Protein AF-A0A9P8JPB5-F1 (afdb_monomer)

Radius of gyration: 45.55 Å; Cα contacts (8 Å, |Δi|>4): 62; chains: 1; bounding box: 94×83×120 Å

Sequence (325 aa):
MPPSQLKRLKASLREQGVTGPQKSKKQKQQDRKGNNDSRVQRNAALQQIRDSFNPFEIKANNRPAKFQSFTAHPKKDAVLRPGVTKSMGEEARRATLLPEIQRRNKTGGIIDRRIGENDPTMTPEERALQRFAQEKMRKKGGASLFDLEADDDLEETALTHGGKALDLDRDDFDMEGLEGSDDESDRGVKRRRSSAGSEEDDEDQAMSDTEEQDPDKPARKKSKAEVMKEVIAKSKMHKYERQKVKEDDDDLREELDQGLQEMLSLLRGVKPPPKAEKPSMEAGMNPERLAMLQGKSREEAEREYDVRLRQMAMDKRAAPTTRTK

Mean predicted aligned error: 22.08 Å

Foldseek 3Di:
DDDDLVVVLVVLCVVLVNDDPDDDPVVVVVVVVDDPVNVVSSVVSVVVSVVVSCCVQWDDDPDPDPDDDPDPDDDDPPGDGPVVVVVVVVVVCCVPVVVCVVCVVPDDDDDPPPQPPDDPVADPVNSVVVVVVVVVCVVVPPDPPPDPPPPVVVPPPFDDDPRDGDDPPPCPPPPDDPDDDDDDDDDDDDDDDDDDDDDDDDPPDDPPPPVPPPVPDDDDDDDPVRVVVVVVVVVVVVVVVVVVVVVVVVVVVVVVVVVVVVVVVVVVPDDPPDDDDDDDDDDDDDQLNVCVVVVDDSVVSVVVVVVVVVVVVVDDDDDDDPDDD

Solvent-accessible surface area (backbone atoms only — not comparable to full-atom values): 21543 Å² total; per-residue (Å²): 131,85,78,53,70,68,58,49,49,57,45,51,36,38,74,67,65,75,44,77,80,88,74,51,75,68,56,50,55,57,55,65,69,51,56,76,62,58,57,54,52,45,51,53,52,50,50,52,48,51,60,68,73,41,61,84,51,44,64,72,74,97,61,76,72,95,67,90,73,91,54,99,73,64,80,73,75,80,80,38,39,60,60,61,57,50,50,53,50,51,49,48,41,57,69,50,52,44,56,47,61,77,41,67,88,59,81,84,76,89,78,83,83,59,85,62,77,82,50,88,85,58,50,76,63,57,37,49,50,53,49,51,50,52,51,50,48,56,70,66,56,72,62,57,102,79,63,84,73,70,72,80,71,70,80,73,75,69,55,57,68,95,84,42,74,57,71,80,86,65,77,85,71,79,86,77,78,96,70,91,76,87,86,88,78,95,78,88,82,81,85,86,88,86,83,89,82,90,83,84,89,84,93,84,81,81,95,75,78,78,72,73,74,60,89,88,58,82,82,73,80,78,51,73,66,57,53,50,51,53,51,52,51,52,51,50,50,57,50,49,53,55,48,50,55,49,49,57,51,50,53,52,47,52,56,50,58,61,48,44,59,56,51,52,55,57,52,73,70,52,76,80,74,77,88,70,78,82,77,85,80,89,78,77,86,51,69,66,59,56,36,45,75,72,72,43,55,67,67,58,49,53,53,54,48,54,52,50,54,53,47,59,71,70,51,82,75,84,77,84,72,98,71,83,132

InterPro domains:
  IPR007276 Nucleolar protein 14 [PF04147] (46-325)
  IPR007276 Nucleolar protein 14 [PTHR23183] (5-325)

Secondary structure (DSSP, 8-state):
-PPPHHHHHHHHHHHTTSS-SPPPHHHHHHHHTS-THHHHHHHHHHHHHHHHH-GGGSB--SS--SS----SS------B-HHHHHHHHHHHHHHTHHHHHHTTT--------STTSS-TTS-HHHHHHHHHHHHHHHHHTTS-TT-SSTTTTTT----EETTEE--TT---------------------------------SS----------TTS--PPPPHHHHHHHHHHHHHHHHHHHHHHHHHHHHHHHHHHHHHHHHHHHHHTSPPPP-PPPP---SS--HHHHHHHTT--HHHHHHHHHHHHHHHHHS-PPPPPS---

pLDDT: mean 75.78, std 19.05, range [32.38, 97.94]

Structure (mmCIF, N/CA/C/O backbone):
data_AF-A0A9P8JPB5-F1
#
_entry.id   AF-A0A9P8JPB5-F1
#
loop_
_atom_site.group_PDB
_atom_site.id
_atom_site.type_symbol
_atom_site.label_atom_id
_atom_site.label_alt_id
_atom_site.label_comp_id
_atom_site.label_asym_id
_atom_site.label_entity_id
_atom_site.label_seq_id
_atom_site.pdbx_PDB_ins_code
_atom_site.Cartn_x
_atom_site.Cartn_y
_atom_site.Cartn_z
_atom_site.occupancy
_atom_site.B_iso_or_equiv
_atom_site.auth_seq_id
_atom_site.auth_comp_id
_atom_site.auth_asym_id
_atom_site.auth_atom_id
_atom_site.pdbx_PDB_model_num
ATOM 1 N N . MET A 1 1 ? -35.323 4.820 21.261 1.00 77.00 1 MET A N 1
ATOM 2 C CA . MET A 1 1 ? -33.884 5.065 21.516 1.00 77.00 1 MET A CA 1
ATOM 3 C C . MET A 1 1 ? -33.046 3.992 20.838 1.00 77.00 1 MET A C 1
ATOM 5 O O . MET A 1 1 ? -33.455 2.833 20.878 1.00 77.00 1 MET A O 1
ATOM 9 N N . PRO A 1 2 ? -31.900 4.341 20.232 1.00 86.75 2 PRO A N 1
ATOM 10 C CA . PRO A 1 2 ? -30.965 3.343 19.726 1.00 86.75 2 PRO A CA 1
ATOM 11 C C . PRO A 1 2 ? -30.463 2.444 20.876 1.00 86.75 2 PRO A C 1
ATOM 13 O O . PRO A 1 2 ? -30.300 2.917 22.003 1.00 86.75 2 PRO A O 1
ATOM 16 N N . PRO A 1 3 ? -30.243 1.139 20.638 1.00 92.75 3 PRO A N 1
ATOM 17 C CA . PRO A 1 3 ? -29.815 0.213 21.682 1.00 92.75 3 PRO A CA 1
ATOM 18 C C . PRO A 1 3 ? -28.391 0.513 22.179 1.00 92.75 3 PRO A C 1
ATOM 20 O O . PRO A 1 3 ? -27.494 0.845 21.400 1.00 92.75 3 PRO A O 1
ATOM 23 N N . SER A 1 4 ? -28.160 0.305 23.482 1.00 95.56 4 SER A N 1
ATOM 24 C CA . SER A 1 4 ? -26.827 0.383 24.104 1.00 95.56 4 SER A CA 1
ATOM 25 C C . SER A 1 4 ? -25.791 -0.476 23.362 1.00 95.56 4 SER A C 1
ATOM 27 O O . SER A 1 4 ? -26.124 -1.525 22.800 1.00 95.56 4 SER A O 1
ATOM 29 N N . GLN A 1 5 ? -24.522 -0.053 23.378 1.00 93.88 5 GLN A N 1
ATOM 30 C CA . GLN A 1 5 ? -23.405 -0.792 22.778 1.00 93.88 5 GLN A CA 1
ATOM 31 C C . GLN A 1 5 ? -23.307 -2.221 23.335 1.00 93.88 5 GLN A C 1
ATOM 33 O O . GLN A 1 5 ? -23.174 -3.162 22.561 1.00 93.88 5 GLN A O 1
ATOM 38 N N . LEU A 1 6 ? -23.508 -2.423 24.642 1.00 94.38 6 LEU A N 1
ATOM 39 C CA . LEU A 1 6 ? -23.505 -3.765 25.237 1.00 94.38 6 LEU A CA 1
ATOM 40 C C . LEU A 1 6 ? -24.640 -4.645 24.692 1.00 94.38 6 LEU A C 1
ATOM 42 O O . LEU A 1 6 ? -24.441 -5.829 24.419 1.00 94.38 6 LEU A O 1
ATOM 46 N N . LYS A 1 7 ? -25.838 -4.073 24.509 1.00 95.75 7 LYS A N 1
ATOM 47 C CA . LYS A 1 7 ? -26.996 -4.796 23.961 1.00 95.75 7 LYS A CA 1
ATOM 48 C C . LYS A 1 7 ? -26.753 -5.193 22.503 1.00 95.75 7 LYS A C 1
ATOM 50 O O . LYS A 1 7 ? -27.065 -6.324 22.135 1.00 95.75 7 LYS A O 1
ATOM 55 N N . ARG A 1 8 ? -26.153 -4.300 21.707 1.00 94.94 8 AR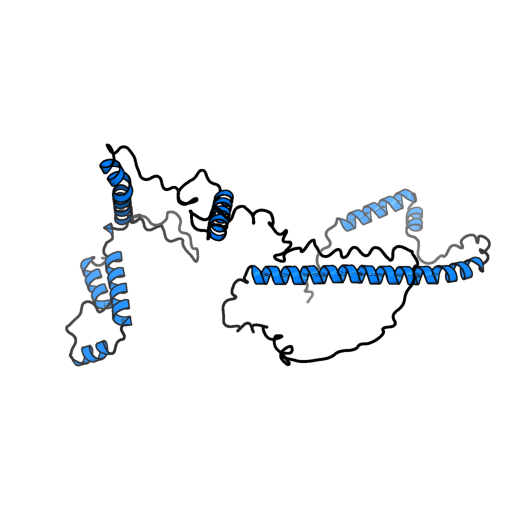G A N 1
ATOM 56 C CA . ARG A 1 8 ? -25.739 -4.574 20.321 1.00 94.94 8 ARG A CA 1
ATOM 57 C C . ARG A 1 8 ? -24.667 -5.663 20.254 1.00 94.94 8 ARG A C 1
ATOM 59 O O . ARG A 1 8 ? -24.820 -6.590 19.469 1.00 94.94 8 ARG A O 1
ATOM 66 N N . LEU A 1 9 ? -23.653 -5.613 21.121 1.00 94.88 9 LEU A N 1
ATOM 67 C CA . LEU A 1 9 ? -22.585 -6.619 21.169 1.00 94.88 9 LEU A CA 1
ATOM 68 C C . LEU A 1 9 ? -23.147 -8.002 21.504 1.00 94.88 9 LEU A C 1
ATOM 70 O O . LEU A 1 9 ? -22.887 -8.971 20.799 1.00 94.88 9 LEU A O 1
ATOM 74 N N . LYS A 1 10 ? -23.989 -8.088 22.542 1.00 94.81 10 LYS A N 1
ATOM 75 C CA . LYS A 1 10 ? -24.665 -9.337 22.924 1.00 94.81 10 LYS A CA 1
ATOM 76 C C . LYS A 1 10 ? -25.606 -9.863 21.838 1.00 94.81 10 LYS A C 1
ATOM 78 O O . LYS A 1 10 ? -25.839 -11.064 21.777 1.00 94.81 10 LYS A O 1
ATOM 83 N N . ALA A 1 11 ? -26.220 -8.994 21.037 1.00 94.62 11 ALA A N 1
ATOM 84 C CA . ALA A 1 11 ? -27.042 -9.415 19.904 1.00 94.62 11 ALA A CA 1
ATOM 85 C C . ALA A 1 11 ? -26.169 -9.970 18.768 1.00 94.62 11 ALA A C 1
ATOM 87 O O . ALA A 1 11 ? -26.381 -11.105 18.361 1.00 94.62 11 ALA A O 1
ATOM 88 N N . SER A 1 12 ? -25.131 -9.234 18.360 1.00 94.50 12 SER A N 1
ATOM 89 C CA . SER A 1 12 ? -24.207 -9.638 17.293 1.00 94.50 12 SER A CA 1
ATOM 90 C C . SER A 1 12 ? -23.459 -10.937 17.623 1.00 94.50 12 SER A C 1
ATOM 92 O O . SER A 1 12 ? -23.397 -11.850 16.807 1.00 94.50 12 SER A O 1
ATOM 94 N N . LEU A 1 13 ? -22.982 -11.100 18.862 1.00 94.12 13 LEU A N 1
ATOM 95 C CA . LEU A 1 13 ? -22.344 -12.347 19.296 1.00 94.12 13 LEU A CA 1
ATOM 96 C C . LEU A 1 13 ? -23.307 -13.542 19.330 1.00 94.12 13 LEU A C 1
ATOM 98 O O . LEU A 1 13 ? -22.852 -14.682 19.227 1.00 94.12 13 LEU A O 1
ATOM 102 N N . ARG A 1 14 ? -24.610 -13.310 19.537 1.00 93.44 14 ARG A N 1
ATOM 103 C CA . ARG A 1 14 ? -25.632 -14.365 19.468 1.00 93.44 14 ARG A CA 1
ATOM 104 C C . ARG A 1 14 ? -25.969 -14.731 18.031 1.00 93.44 14 ARG A C 1
ATOM 106 O O . ARG A 1 14 ? -26.049 -15.914 17.724 1.00 93.44 14 ARG A O 1
ATOM 113 N N . GLU A 1 15 ? -26.110 -13.732 17.169 1.00 92.38 15 GLU A N 1
ATOM 114 C CA . GLU A 1 15 ? -26.347 -13.896 15.733 1.00 92.38 15 GLU A CA 1
ATOM 115 C C . GLU A 1 15 ? -25.221 -14.694 15.065 1.00 92.38 15 GLU A C 1
ATOM 117 O O . GLU A 1 15 ? -25.483 -15.662 14.363 1.00 92.38 15 GLU A O 1
ATOM 122 N N . GLN A 1 16 ? -23.963 -14.380 15.390 1.00 90.31 16 GLN A N 1
ATOM 123 C CA . GLN A 1 16 ? -22.793 -15.112 14.890 1.00 90.31 16 GLN A CA 1
ATOM 124 C C . GLN A 1 16 ? -22.575 -16.476 15.579 1.00 90.31 16 GLN A C 1
ATOM 126 O O . GLN A 1 16 ? -21.548 -17.126 15.381 1.00 90.31 16 GLN A O 1
ATOM 131 N N . GLY A 1 17 ? -23.498 -16.915 16.448 1.00 86.88 17 GLY A N 1
ATOM 132 C CA . GLY A 1 17 ? -23.433 -18.211 17.132 1.00 86.88 17 GLY A CA 1
ATOM 133 C C . GLY A 1 17 ? -22.238 -18.370 18.080 1.00 86.88 17 GLY A C 1
ATOM 134 O O . GLY A 1 17 ? -21.873 -19.494 18.444 1.00 86.88 17 GLY A O 1
ATOM 135 N N . VAL A 1 18 ? -21.604 -17.259 18.473 1.00 87.00 18 VAL A N 1
ATOM 136 C CA . VAL A 1 18 ? -20.447 -17.257 19.376 1.00 87.00 18 VAL A CA 1
ATOM 137 C C . VAL A 1 18 ? -20.904 -17.447 20.813 1.00 87.00 18 VAL A C 1
ATOM 139 O O . VAL A 1 18 ? -20.341 -18.266 21.540 1.00 87.00 18 VAL A O 1
ATOM 142 N N . THR A 1 19 ? -21.930 -16.690 21.198 1.00 88.81 19 THR A N 1
ATOM 143 C CA . THR A 1 19 ? -22.586 -16.763 22.505 1.00 88.81 19 THR A CA 1
ATOM 144 C C . THR A 1 19 ? -24.004 -17.283 22.313 1.00 88.81 19 THR A C 1
ATOM 146 O O . THR A 1 19 ? -24.662 -16.956 21.334 1.00 88.81 19 THR A O 1
ATOM 149 N N . GLY A 1 20 ? -24.490 -18.121 23.219 1.00 88.06 20 GLY A N 1
ATOM 150 C CA . GLY A 1 20 ? -25.804 -18.737 23.075 1.00 88.06 20 GLY A CA 1
ATOM 151 C C . GLY A 1 20 ? -26.082 -19.734 24.194 1.00 88.06 20 GLY A C 1
ATOM 152 O O . GLY A 1 20 ? -25.196 -19.987 25.014 1.00 88.06 20 GLY A O 1
ATOM 153 N N . PRO A 1 21 ? -27.302 -20.290 24.250 1.00 90.81 21 PRO A N 1
ATOM 154 C CA . PRO A 1 21 ? -27.631 -21.329 25.214 1.00 90.81 21 PRO A CA 1
ATOM 155 C C . PRO A 1 21 ? -26.780 -22.584 24.982 1.00 90.81 21 PRO A C 1
ATOM 157 O O . PRO A 1 21 ? -26.273 -22.835 23.883 1.00 90.81 21 PRO A O 1
ATOM 160 N N . GLN A 1 22 ? -26.630 -23.394 26.030 1.00 90.69 22 GLN A N 1
ATOM 161 C CA . GLN A 1 22 ? -25.885 -24.643 25.952 1.00 90.69 22 GLN A CA 1
ATOM 162 C C . GLN A 1 22 ? -26.532 -25.595 24.934 1.00 90.69 22 GLN A C 1
ATOM 164 O O . GLN A 1 22 ? -27.657 -26.053 25.119 1.00 90.69 22 GLN A O 1
ATOM 169 N N . LYS A 1 23 ? -25.795 -25.922 23.867 1.00 89.94 23 LYS A N 1
ATOM 170 C CA . LYS A 1 23 ? -26.252 -26.856 22.827 1.00 89.94 23 LYS A CA 1
ATOM 171 C C . LYS A 1 23 ? -26.302 -28.297 23.348 1.00 89.94 23 LYS A C 1
ATOM 173 O O . LYS A 1 23 ? -25.385 -28.735 24.056 1.00 89.94 23 LYS A O 1
ATOM 178 N N . SER A 1 24 ? -27.328 -29.050 22.951 1.00 94.69 24 SER A N 1
ATOM 179 C CA . SER A 1 24 ? -27.481 -30.473 23.296 1.00 94.69 24 SER A CA 1
ATOM 180 C C . SER A 1 24 ? -26.435 -31.357 22.593 1.00 94.69 24 SER A C 1
ATOM 182 O O . SER A 1 24 ? -25.794 -30.937 21.625 1.00 94.69 24 SER A O 1
ATOM 184 N N . LYS A 1 25 ? -26.249 -32.609 23.049 1.00 92.62 25 LYS A N 1
ATOM 185 C CA . LYS A 1 25 ? -25.298 -33.557 22.421 1.00 92.62 25 LYS A CA 1
ATOM 186 C C . LYS A 1 25 ? -25.588 -33.77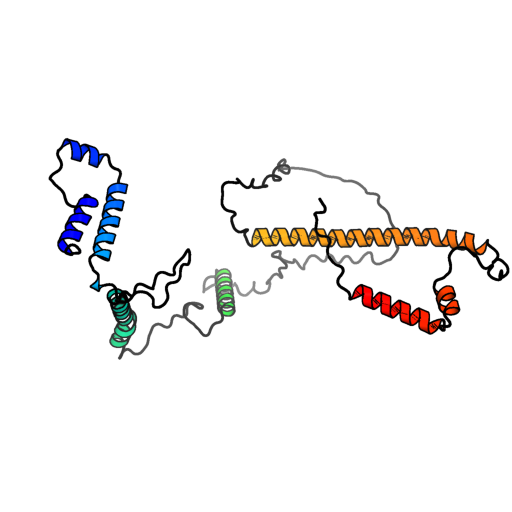1 20.925 1.00 92.62 25 LYS A C 1
ATOM 188 O O . LYS A 1 25 ? -24.649 -33.790 20.132 1.00 92.62 25 LYS A O 1
ATOM 193 N N . LYS A 1 26 ? -26.869 -33.847 20.537 1.00 91.19 26 LYS A N 1
ATOM 194 C CA . LYS A 1 26 ? -27.309 -34.025 19.141 1.00 91.19 26 LYS A CA 1
ATOM 195 C C . LYS A 1 26 ? -26.950 -32.815 18.267 1.00 91.19 26 LYS A C 1
ATOM 197 O O . LYS A 1 26 ? -26.396 -32.983 17.187 1.00 91.19 26 LYS A O 1
ATOM 202 N N . GLN A 1 27 ? -27.168 -31.600 18.776 1.00 86.88 27 GLN A N 1
ATOM 203 C CA . GLN A 1 27 ? -26.798 -30.357 18.083 1.00 86.88 27 GLN A CA 1
ATOM 204 C C . GLN A 1 27 ? -25.280 -30.224 17.912 1.00 86.88 27 GLN A C 1
ATOM 206 O O . GLN A 1 27 ? -24.808 -29.848 16.845 1.00 86.88 27 GLN A O 1
ATOM 211 N N . LYS A 1 28 ? -24.493 -30.603 18.928 1.00 86.38 28 LYS A N 1
ATOM 212 C CA . LYS A 1 28 ? -23.024 -30.598 18.830 1.00 86.38 28 LYS A CA 1
ATOM 213 C C . LYS A 1 28 ? -22.496 -31.589 17.788 1.00 86.38 28 LYS A C 1
ATOM 215 O O . LYS A 1 28 ? -21.498 -31.292 17.143 1.00 86.38 28 LYS A O 1
ATOM 220 N N . GLN A 1 29 ? -23.123 -32.756 17.624 1.00 86.75 29 GLN A N 1
ATOM 221 C CA . GLN A 1 29 ? -22.758 -33.703 16.561 1.00 86.75 29 GLN A CA 1
ATOM 222 C C . GLN A 1 29 ? -23.069 -33.150 15.166 1.00 86.75 29 GLN A C 1
ATOM 224 O O . GLN A 1 29 ? -22.248 -33.300 14.266 1.00 86.75 29 GLN A O 1
ATOM 229 N N . GLN A 1 30 ? -24.205 -32.468 15.004 1.00 84.25 30 GLN A N 1
ATOM 230 C CA . GLN A 1 30 ? -24.563 -31.804 13.751 1.00 84.25 30 GLN A CA 1
ATOM 231 C C . GLN A 1 30 ? -23.581 -30.670 13.409 1.00 84.25 30 GLN A C 1
ATOM 233 O O . GLN A 1 30 ? -23.091 -30.612 12.286 1.00 84.25 30 GLN A O 1
ATOM 238 N N . ASP A 1 31 ? -23.208 -29.845 14.393 1.00 79.69 31 ASP A N 1
ATOM 239 C CA . ASP A 1 31 ? -22.211 -28.776 14.229 1.00 79.69 31 ASP A CA 1
ATOM 240 C C . ASP A 1 31 ? -20.806 -29.315 13.920 1.00 79.69 31 ASP A C 1
ATOM 242 O O . ASP A 1 31 ? -20.064 -28.706 13.156 1.00 79.69 31 ASP A O 1
ATOM 246 N N . ARG A 1 32 ? -20.421 -30.464 14.499 1.00 77.38 32 ARG A N 1
ATOM 247 C CA . ARG A 1 32 ? -19.129 -31.124 14.220 1.00 77.38 32 ARG A CA 1
ATOM 248 C C . ARG A 1 32 ? -19.023 -31.650 12.792 1.00 77.38 32 ARG A C 1
ATOM 250 O O . ARG A 1 32 ? -17.912 -31.851 12.319 1.00 77.38 32 ARG A O 1
ATOM 257 N N . LYS A 1 33 ? -20.159 -31.872 12.127 1.00 75.06 33 LYS A N 1
ATOM 258 C CA . LYS A 1 33 ? -20.217 -32.208 10.702 1.00 75.06 33 LYS A CA 1
ATOM 259 C C . LYS A 1 33 ? -20.006 -30.970 9.814 1.00 75.06 33 LYS A C 1
ATOM 261 O O . LYS A 1 33 ? -19.818 -31.114 8.611 1.00 75.06 33 LYS A O 1
ATOM 266 N N . GLY A 1 34 ? -20.032 -29.770 10.403 1.00 66.75 34 GLY A N 1
ATOM 267 C CA . GLY A 1 34 ? -19.666 -28.515 9.761 1.00 66.75 34 GLY A CA 1
ATOM 268 C C . GLY A 1 34 ? -18.158 -28.436 9.531 1.00 66.75 34 GLY A C 1
ATOM 269 O O . GLY A 1 34 ? -17.361 -28.612 10.451 1.00 66.75 34 GLY A O 1
ATOM 270 N N . ASN A 1 35 ? -17.790 -28.176 8.280 1.00 67.19 35 ASN A N 1
ATOM 271 C CA . ASN A 1 35 ? -16.424 -28.176 7.769 1.00 67.19 35 ASN A CA 1
ATOM 272 C C . ASN A 1 35 ? -15.506 -27.166 8.495 1.00 67.19 35 ASN A C 1
ATOM 274 O O . ASN A 1 35 ? -15.987 -26.241 9.162 1.00 67.19 35 ASN A O 1
ATOM 278 N N . ASN A 1 36 ? -14.183 -27.292 8.321 1.00 73.12 36 ASN A N 1
ATOM 279 C CA . ASN A 1 36 ? -13.181 -26.343 8.849 1.00 73.12 36 ASN A CA 1
ATOM 280 C C . ASN A 1 36 ? -13.489 -24.870 8.498 1.00 73.12 36 ASN A C 1
ATOM 282 O O . ASN A 1 36 ? -13.173 -23.971 9.283 1.00 73.12 36 ASN A O 1
ATOM 286 N N . ASP A 1 37 ? -14.196 -24.634 7.392 1.00 79.25 37 ASP A N 1
ATOM 287 C CA . ASP A 1 37 ? -14.683 -23.323 6.948 1.00 79.25 37 ASP A CA 1
ATOM 288 C C . ASP A 1 37 ? -15.529 -22.601 8.004 1.00 79.25 37 ASP A C 1
ATOM 290 O O . ASP A 1 37 ? -15.438 -21.384 8.147 1.00 79.25 37 ASP A O 1
ATOM 294 N N . SER A 1 38 ? -16.283 -23.337 8.826 1.00 83.44 38 SER A N 1
ATOM 295 C CA . SER A 1 38 ? -17.102 -22.760 9.902 1.00 83.44 38 SER A CA 1
ATOM 296 C C . SER A 1 38 ? -16.265 -22.047 10.972 1.00 83.44 38 SER A C 1
ATOM 298 O O . SER A 1 38 ? -16.679 -21.024 11.521 1.00 83.44 38 SER A O 1
ATOM 300 N N . ARG A 1 39 ? -15.054 -22.546 11.258 1.00 84.81 39 ARG A N 1
ATOM 301 C CA . ARG A 1 39 ? -14.128 -21.912 12.209 1.00 84.81 39 ARG A CA 1
ATOM 302 C C . ARG A 1 39 ? -13.511 -20.653 11.619 1.00 84.81 39 ARG A C 1
ATOM 304 O O . ARG A 1 39 ? -13.403 -19.652 12.323 1.00 84.81 39 ARG A O 1
ATOM 311 N N . VAL A 1 40 ? -13.138 -20.694 10.341 1.00 89.50 40 VAL A N 1
ATOM 312 C CA . VAL A 1 40 ? -12.579 -19.539 9.626 1.00 89.50 40 VAL A CA 1
ATOM 313 C C . VAL A 1 40 ? -13.620 -18.426 9.528 1.00 89.50 40 VAL A C 1
ATOM 315 O O . VAL A 1 40 ? -13.333 -17.293 9.910 1.00 89.50 40 VAL A O 1
ATOM 318 N N . GLN A 1 41 ? -14.852 -18.757 9.133 1.00 89.12 41 GLN A N 1
ATOM 319 C CA . GLN A 1 41 ? -15.977 -17.819 9.082 1.00 89.12 41 GLN A CA 1
ATOM 320 C C . GLN A 1 41 ? -16.277 -17.219 10.459 1.00 89.12 41 GLN A C 1
ATOM 322 O O . GLN A 1 41 ? -16.421 -16.004 10.584 1.00 89.12 41 GLN A O 1
ATOM 327 N N . ARG A 1 42 ? -16.281 -18.038 11.521 1.00 89.69 42 ARG A N 1
ATOM 328 C CA . ARG A 1 42 ? -16.455 -17.555 12.899 1.00 89.69 42 ARG A CA 1
ATOM 329 C C . ARG A 1 42 ? -15.337 -16.608 13.328 1.00 89.69 42 ARG A C 1
ATOM 331 O O . ARG A 1 42 ? -15.617 -15.591 13.958 1.00 89.69 42 ARG A O 1
ATOM 338 N N . ASN A 1 43 ? -14.083 -16.922 13.009 1.00 92.69 43 ASN A N 1
ATOM 339 C CA . ASN A 1 43 ? -12.950 -16.052 13.322 1.00 92.69 43 ASN A CA 1
ATOM 340 C C . ASN A 1 43 ? -13.034 -14.731 12.550 1.00 92.69 43 ASN A C 1
ATOM 342 O O . ASN A 1 43 ? -12.835 -13.678 13.149 1.00 92.69 43 ASN A O 1
ATOM 346 N N . ALA A 1 44 ? -13.394 -14.767 11.266 1.00 93.81 44 ALA A N 1
ATOM 347 C CA . ALA A 1 44 ? -13.600 -13.570 10.456 1.00 93.81 44 ALA A CA 1
ATOM 348 C C . ALA A 1 44 ? -14.731 -12.692 11.019 1.00 93.81 44 ALA A C 1
ATOM 350 O O . ALA A 1 44 ? -14.529 -11.497 11.233 1.00 93.81 44 ALA A O 1
ATOM 351 N N . ALA A 1 45 ? -15.879 -13.286 11.357 1.00 93.19 45 ALA A N 1
ATOM 352 C CA . ALA A 1 45 ? -16.996 -12.584 11.988 1.00 93.19 45 ALA A CA 1
ATOM 353 C C . ALA A 1 45 ? -16.604 -11.985 13.350 1.00 93.19 45 ALA A C 1
ATOM 355 O O . ALA A 1 45 ? -16.943 -10.845 13.657 1.00 93.19 45 ALA A O 1
ATOM 356 N N . LEU A 1 46 ? -15.828 -12.710 14.162 1.00 94.25 46 LEU A N 1
ATOM 357 C CA . LEU A 1 46 ? -15.303 -12.194 15.427 1.00 94.25 46 LEU A CA 1
ATOM 358 C C . LEU A 1 46 ? -14.362 -11.004 15.236 1.00 94.25 46 LEU A C 1
ATOM 360 O O . LEU A 1 46 ? -14.436 -10.061 16.022 1.00 94.25 46 LEU A O 1
ATOM 364 N N . GLN A 1 47 ? -13.499 -11.022 14.217 1.00 94.25 47 GLN A N 1
ATOM 365 C CA . GLN A 1 47 ? -12.651 -9.867 13.914 1.00 94.25 47 GLN A CA 1
ATOM 366 C C . GLN A 1 47 ? -13.479 -8.668 13.453 1.00 94.25 47 GLN A C 1
ATOM 368 O O . GLN A 1 47 ? -13.253 -7.561 13.928 1.00 94.25 47 GLN A O 1
ATOM 373 N N . GLN A 1 48 ? -14.509 -8.880 12.633 1.00 93.38 48 GLN A N 1
ATOM 374 C CA . GLN A 1 48 ? -15.435 -7.809 12.250 1.00 93.38 48 GLN A CA 1
ATOM 375 C C . GLN A 1 48 ? -16.169 -7.211 13.460 1.00 93.38 48 GLN A C 1
ATOM 377 O O . GLN A 1 48 ? -16.347 -5.995 13.546 1.00 93.38 48 GLN A O 1
ATOM 382 N N . ILE A 1 49 ? -16.571 -8.041 14.429 1.00 94.25 49 ILE A N 1
ATOM 383 C CA . ILE A 1 49 ? -17.163 -7.563 15.685 1.00 94.25 49 ILE A CA 1
ATOM 384 C C . ILE A 1 49 ? -16.141 -6.742 16.476 1.00 94.25 49 ILE A C 1
ATOM 386 O O . ILE A 1 49 ? -16.478 -5.665 16.955 1.00 94.25 49 ILE A O 1
ATOM 390 N N . ARG A 1 50 ? -14.892 -7.200 16.601 1.00 93.81 50 ARG A N 1
ATOM 391 C CA . ARG A 1 50 ? -13.850 -6.437 17.309 1.00 93.81 50 ARG A CA 1
ATOM 392 C C . ARG A 1 50 ? -13.600 -5.076 16.660 1.00 93.81 50 ARG A C 1
ATOM 394 O O . ARG A 1 50 ? -13.602 -4.075 17.370 1.00 93.81 50 ARG A O 1
ATOM 401 N N . ASP A 1 51 ? -13.479 -5.039 15.336 1.00 90.50 51 ASP A N 1
ATOM 402 C CA . ASP A 1 51 ? -13.245 -3.808 14.577 1.00 90.50 51 ASP A CA 1
ATOM 403 C C . ASP A 1 51 ? -14.440 -2.841 14.652 1.00 90.50 51 ASP A C 1
ATOM 405 O O . ASP A 1 51 ? -14.255 -1.637 14.800 1.00 90.50 51 ASP A O 1
ATOM 409 N N . SER A 1 52 ? -15.676 -3.346 14.592 1.00 89.44 52 SER A N 1
ATOM 410 C CA . SER A 1 52 ? -16.882 -2.501 14.645 1.00 89.44 52 SER A CA 1
ATOM 411 C C . SER A 1 52 ? -17.225 -2.000 16.050 1.00 89.44 52 SER A C 1
ATOM 413 O O . SER A 1 52 ? -17.762 -0.901 16.199 1.00 89.44 52 SER A O 1
ATOM 415 N N . PHE A 1 53 ? -16.926 -2.783 17.092 1.00 92.50 53 PHE A N 1
ATOM 416 C CA . PHE A 1 53 ? -17.205 -2.411 18.480 1.00 92.50 53 PHE A CA 1
ATOM 417 C C . PHE A 1 53 ? -16.079 -1.625 19.151 1.00 92.50 53 PHE A C 1
ATOM 419 O O . PHE A 1 53 ? -16.303 -1.131 20.259 1.00 92.50 53 PHE A O 1
ATOM 426 N N . ASN A 1 54 ? -14.928 -1.459 18.494 1.00 91.56 54 ASN A N 1
ATOM 427 C CA . ASN A 1 54 ? -13.852 -0.583 18.945 1.00 91.56 54 ASN A CA 1
ATOM 428 C C . ASN A 1 54 ? -13.773 0.702 18.093 1.00 91.56 54 ASN A C 1
ATOM 430 O O . ASN A 1 54 ? -12.921 0.818 17.210 1.00 91.56 54 ASN A O 1
ATOM 434 N N . PRO A 1 55 ? -14.641 1.699 18.351 1.00 89.75 55 PRO A N 1
ATOM 435 C CA . PRO A 1 55 ? -14.654 2.940 17.582 1.00 89.75 55 PRO A CA 1
ATOM 436 C C . PRO A 1 55 ? -13.441 3.840 17.858 1.00 89.75 55 PRO A C 1
ATOM 438 O O . PRO A 1 55 ? -13.223 4.785 17.113 1.00 89.75 55 PRO A O 1
ATOM 441 N N . PHE A 1 56 ? -12.657 3.585 18.911 1.00 90.94 56 PHE A N 1
ATOM 442 C CA . PHE A 1 56 ? -11.544 4.454 19.310 1.00 90.94 56 PHE A CA 1
ATOM 443 C C . PHE A 1 56 ? -10.266 4.225 18.492 1.00 90.94 56 PHE A C 1
ATOM 445 O O . PHE A 1 56 ? -9.410 5.105 18.436 1.00 90.94 56 PHE A O 1
ATOM 452 N N . GLU A 1 57 ? -10.152 3.081 17.813 1.00 90.75 57 GLU A N 1
ATOM 453 C CA . GLU A 1 57 ? -9.041 2.798 16.890 1.00 90.75 57 GLU A CA 1
ATOM 454 C C . GLU A 1 57 ? -9.174 3.554 15.567 1.00 90.75 57 GLU A C 1
ATOM 456 O O . GLU A 1 57 ? -8.196 3.723 14.837 1.00 90.75 57 GLU A O 1
ATOM 461 N N . ILE A 1 58 ? -10.391 4.000 15.245 1.00 89.62 58 ILE A N 1
ATOM 462 C CA . ILE A 1 58 ? -10.736 4.639 13.982 1.00 89.62 58 ILE A CA 1
ATOM 463 C C . ILE A 1 58 ? -11.079 6.103 14.240 1.00 89.62 58 ILE A C 1
ATOM 465 O O . ILE A 1 58 ? -12.013 6.435 14.963 1.00 89.62 58 ILE A O 1
ATOM 469 N N . LYS A 1 59 ? -10.366 7.010 13.574 1.00 88.88 59 LYS A N 1
ATOM 470 C CA . LYS A 1 59 ? -10.734 8.424 13.548 1.00 88.88 59 LYS A CA 1
ATOM 471 C C . LYS A 1 59 ? -11.756 8.644 12.432 1.00 88.88 59 LYS A C 1
ATOM 473 O O . LYS A 1 59 ? -11.386 8.761 11.268 1.00 88.88 59 LYS A O 1
ATOM 478 N N . ALA A 1 60 ? -13.033 8.694 12.803 1.00 84.38 60 ALA A N 1
ATOM 479 C CA . ALA A 1 60 ? -14.135 9.015 11.900 1.00 84.38 60 ALA A CA 1
ATOM 480 C C . ALA A 1 60 ? -14.566 10.483 12.034 1.00 84.38 60 ALA A C 1
ATOM 482 O O . ALA A 1 60 ? -14.453 11.091 13.101 1.00 84.38 60 ALA A O 1
ATOM 483 N N . ASN A 1 61 ? -15.096 11.051 10.952 1.00 83.75 61 ASN A N 1
ATOM 484 C CA . ASN A 1 61 ? -15.696 12.378 10.985 1.00 83.75 61 ASN A CA 1
ATOM 485 C C . ASN A 1 61 ? -17.124 12.267 11.540 1.00 83.75 61 ASN A C 1
ATOM 487 O O . ASN A 1 61 ? -17.925 11.483 11.043 1.00 83.75 61 ASN A O 1
ATOM 491 N N . ASN A 1 62 ? -17.473 13.087 12.536 1.00 82.19 62 ASN A N 1
ATOM 492 C CA . ASN A 1 62 ? -18.823 13.084 13.124 1.00 82.19 62 ASN A CA 1
ATOM 493 C C . ASN A 1 62 ? -19.916 13.568 12.157 1.00 82.19 62 ASN A C 1
ATOM 495 O O . ASN A 1 62 ? -21.100 13.360 12.407 1.00 82.19 62 ASN A O 1
ATOM 499 N N . ARG A 1 63 ? -19.529 14.269 11.086 1.00 84.19 63 ARG A N 1
ATOM 500 C CA . ARG A 1 63 ? -20.445 14.789 10.070 1.00 84.19 63 ARG A CA 1
ATOM 501 C C . ARG A 1 63 ? -20.301 13.952 8.800 1.00 84.19 63 ARG A C 1
ATOM 503 O O . ARG A 1 63 ? -19.164 13.630 8.447 1.00 84.19 63 ARG A O 1
ATOM 510 N N . PRO A 1 64 ? -21.410 13.650 8.103 1.00 81.50 64 PRO A N 1
ATOM 511 C CA . PRO A 1 64 ? -21.337 13.037 6.784 1.00 81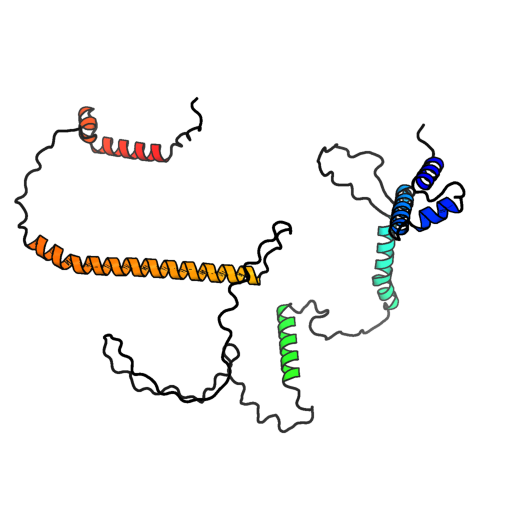.50 64 PRO A CA 1
ATOM 512 C C . PRO A 1 64 ? -20.568 13.944 5.814 1.00 81.50 64 PRO A C 1
ATOM 514 O O . PRO A 1 64 ? -20.319 15.122 6.099 1.00 81.50 64 PRO A O 1
ATOM 517 N N . ALA A 1 65 ? -20.200 13.392 4.657 1.00 82.12 65 ALA A N 1
ATOM 518 C CA . ALA A 1 65 ? -19.583 14.158 3.583 1.00 82.12 65 ALA A CA 1
ATOM 519 C C . ALA A 1 65 ? -20.393 15.436 3.296 1.00 82.12 65 ALA A C 1
ATOM 521 O O . ALA A 1 65 ? -21.622 15.406 3.248 1.00 82.12 65 ALA A O 1
ATOM 522 N N . LYS A 1 66 ? -19.695 16.567 3.118 1.00 86.25 66 LYS A N 1
ATOM 523 C CA . LYS A 1 66 ? -20.334 17.880 2.907 1.00 86.25 66 LYS A CA 1
ATOM 524 C C . LYS A 1 66 ? -21.254 17.886 1.683 1.00 86.25 66 LYS A C 1
ATOM 526 O O . LYS A 1 66 ? -22.288 18.540 1.707 1.00 86.25 66 LYS A O 1
ATOM 531 N N . PHE A 1 67 ? -20.864 17.155 0.642 1.00 85.31 67 PHE A N 1
ATOM 532 C CA . PHE A 1 67 ? -21.625 16.989 -0.588 1.00 85.31 67 PHE A CA 1
ATOM 533 C C . PHE A 1 67 ? -21.867 15.502 -0.815 1.00 85.31 67 PHE A C 1
ATOM 535 O O . PHE A 1 67 ? -20.922 14.711 -0.842 1.00 85.31 67 PHE A O 1
ATOM 542 N N . GLN A 1 68 ? -23.133 15.124 -0.960 1.00 83.94 68 GLN A N 1
ATOM 543 C CA . GLN A 1 68 ? -23.510 13.748 -1.239 1.00 83.94 68 GLN A CA 1
ATOM 544 C C . GLN A 1 68 ? -23.282 13.459 -2.723 1.00 83.94 68 GLN A C 1
ATOM 546 O O . GLN A 1 68 ? -23.878 14.091 -3.590 1.00 83.94 68 GLN A O 1
ATOM 551 N N . SER A 1 69 ? -22.401 12.507 -3.010 1.00 82.38 69 SER A N 1
ATOM 552 C CA . SER A 1 69 ? -22.159 12.019 -4.364 1.00 82.38 69 SER A CA 1
ATOM 553 C C . SER A 1 69 ? -22.848 10.667 -4.534 1.00 82.38 69 SER A C 1
ATOM 555 O O . SER A 1 69 ? -22.636 9.765 -3.726 1.00 82.38 69 SER A O 1
ATOM 557 N N . PHE A 1 70 ? -23.683 10.524 -5.565 1.00 83.75 70 PHE A N 1
ATOM 558 C CA . PHE A 1 70 ? -24.417 9.290 -5.872 1.00 83.75 70 PHE A CA 1
ATOM 559 C C . PHE A 1 70 ? -23.704 8.464 -6.951 1.00 83.75 70 PHE A C 1
ATOM 561 O O . PHE A 1 70 ? -24.293 8.093 -7.963 1.00 83.75 70 PHE A O 1
ATOM 568 N N . THR A 1 71 ? -22.409 8.203 -6.776 1.00 86.62 71 THR A N 1
ATOM 569 C CA . THR A 1 71 ? -21.680 7.316 -7.692 1.00 86.62 71 THR A CA 1
ATOM 570 C C . THR A 1 71 ? -21.972 5.852 -7.362 1.00 86.62 71 THR A C 1
ATOM 572 O O . THR A 1 71 ? -22.101 5.486 -6.195 1.00 86.62 71 THR A O 1
ATOM 575 N N . ALA A 1 72 ? -22.021 4.986 -8.382 1.00 83.44 72 ALA A N 1
ATOM 576 C CA . ALA A 1 72 ? -22.167 3.534 -8.196 1.00 83.44 72 ALA A CA 1
ATOM 577 C C . ALA A 1 72 ? -21.011 2.921 -7.376 1.00 83.44 72 ALA A C 1
ATOM 579 O O . ALA A 1 72 ? -21.175 1.909 -6.695 1.00 83.44 72 ALA A O 1
ATOM 580 N N . HIS A 1 73 ? -19.845 3.574 -7.402 1.00 80.12 73 HIS A N 1
ATOM 581 C CA . HIS A 1 73 ? -18.683 3.246 -6.584 1.00 80.12 73 HIS A CA 1
ATOM 582 C C . HIS A 1 73 ? -18.274 4.477 -5.771 1.00 80.12 73 HIS A C 1
ATOM 584 O O . HIS A 1 73 ? -17.436 5.270 -6.220 1.00 80.12 73 HIS A O 1
ATOM 590 N N . PRO A 1 74 ? -18.880 4.698 -4.594 1.00 74.62 74 PRO A N 1
ATOM 591 C CA . PRO A 1 74 ? -18.446 5.772 -3.719 1.00 74.62 74 PRO A CA 1
ATOM 592 C C . PRO A 1 74 ? -17.030 5.461 -3.235 1.00 74.62 74 PRO A C 1
ATOM 594 O O . PRO A 1 74 ? -16.741 4.352 -2.771 1.00 74.62 74 PRO A O 1
ATOM 597 N N . LYS A 1 75 ? -16.128 6.443 -3.338 1.00 71.38 75 LYS A N 1
ATOM 598 C CA . LYS A 1 75 ? -14.820 6.350 -2.685 1.00 71.38 75 LYS A CA 1
ATOM 599 C C . LYS A 1 75 ? -15.090 6.249 -1.188 1.00 71.38 75 LYS A C 1
ATOM 601 O O . LYS A 1 75 ? -15.644 7.172 -0.600 1.00 71.38 75 LYS A O 1
ATOM 606 N N . LYS A 1 76 ? -14.752 5.110 -0.585 1.00 68.12 76 LYS A N 1
ATOM 607 C CA . LYS A 1 76 ? -14.803 4.965 0.870 1.00 68.12 76 LYS A CA 1
ATOM 608 C C . LYS A 1 76 ? -13.805 5.963 1.443 1.00 68.12 76 LYS A C 1
ATOM 610 O O . LYS A 1 76 ? -12.638 5.931 1.048 1.00 68.12 76 LYS A O 1
ATOM 615 N N . ASP A 1 77 ? -14.266 6.847 2.324 1.00 67.25 77 ASP A N 1
ATOM 616 C CA . ASP A 1 77 ? -13.371 7.752 3.038 1.00 67.25 77 ASP A CA 1
ATOM 617 C C . ASP A 1 77 ? -12.259 6.925 3.688 1.00 67.25 77 ASP A C 1
ATOM 619 O O . ASP A 1 77 ? -12.514 5.864 4.270 1.00 67.25 77 ASP A O 1
ATOM 623 N N . ALA A 1 78 ? -11.015 7.381 3.532 1.00 66.75 78 ALA A N 1
ATOM 624 C CA . ALA A 1 78 ? -9.867 6.693 4.091 1.00 66.75 78 ALA A CA 1
ATOM 625 C C . ALA A 1 78 ? -10.061 6.571 5.607 1.00 66.75 78 ALA A C 1
ATOM 627 O O . ALA A 1 78 ? -10.071 7.565 6.334 1.00 66.75 78 ALA A O 1
ATOM 628 N N . VAL A 1 79 ? -10.248 5.338 6.077 1.00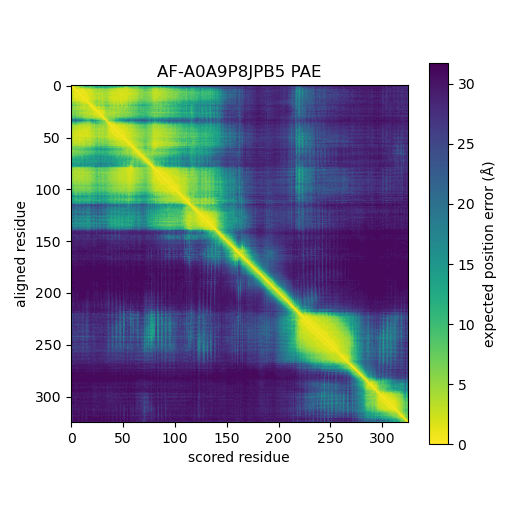 77.00 79 VAL A N 1
ATOM 629 C CA . VAL A 1 79 ? -10.415 5.039 7.496 1.00 77.00 79 VAL A CA 1
ATOM 630 C C . VAL A 1 79 ? -9.075 5.294 8.175 1.00 77.00 79 VAL A C 1
ATOM 632 O O . VAL A 1 79 ? -8.152 4.484 8.096 1.00 77.00 79 VAL A O 1
ATOM 635 N N . LEU A 1 80 ? -8.955 6.447 8.824 1.00 87.62 80 LEU A N 1
ATOM 636 C CA . LEU A 1 80 ? -7.764 6.821 9.574 1.00 87.62 80 LEU A CA 1
ATOM 637 C C . LEU A 1 80 ? -7.675 5.925 10.813 1.00 87.62 80 LEU A C 1
ATOM 639 O O . LEU A 1 80 ? -8.590 5.926 11.636 1.00 87.62 80 LEU A O 1
ATOM 643 N N . ARG A 1 81 ? -6.570 5.187 10.962 1.00 91.44 81 ARG A N 1
ATOM 644 C CA . ARG A 1 81 ? -6.273 4.353 12.139 1.00 91.44 81 ARG A CA 1
ATOM 645 C C . ARG A 1 81 ? -5.064 4.913 12.901 1.00 91.44 81 ARG A C 1
ATOM 647 O O . ARG A 1 81 ? -3.940 4.467 12.657 1.00 91.44 81 ARG A O 1
ATOM 654 N N . PRO A 1 82 ? -5.249 5.898 13.806 1.00 93.19 82 PRO A N 1
ATOM 655 C CA . PRO A 1 82 ? -4.138 6.549 14.496 1.00 93.19 82 PRO A CA 1
ATOM 656 C C . PRO A 1 82 ? -3.246 5.578 15.272 1.00 93.19 82 PRO A C 1
ATOM 658 O O . PRO A 1 82 ? -2.030 5.747 15.247 1.00 93.19 82 PRO A O 1
ATOM 661 N N . GLY A 1 83 ? -3.823 4.556 15.919 1.00 93.81 83 GLY A N 1
ATOM 662 C CA . GLY A 1 83 ? -3.074 3.551 16.683 1.00 93.81 83 GLY A CA 1
ATOM 663 C C . GLY A 1 83 ? -2.029 2.832 15.830 1.00 93.81 83 GLY A C 1
ATOM 664 O O . GLY A 1 83 ? -0.847 2.854 16.163 1.00 93.81 83 GLY A O 1
ATOM 665 N N . VAL A 1 84 ? -2.448 2.317 14.669 1.00 93.44 84 VAL A N 1
ATOM 666 C CA . VAL A 1 84 ? -1.566 1.635 13.707 1.00 93.44 84 VAL A CA 1
ATOM 667 C C . VAL A 1 84 ? -0.507 2.588 13.156 1.00 93.44 84 VAL A C 1
ATOM 669 O O . VAL A 1 84 ? 0.672 2.260 13.119 1.00 93.44 84 VAL A O 1
ATOM 672 N N . THR A 1 85 ? -0.888 3.807 12.763 1.00 94.75 85 THR A N 1
ATOM 673 C CA . THR A 1 85 ? 0.096 4.769 12.232 1.00 94.75 85 THR A CA 1
ATOM 674 C C . THR A 1 85 ? 1.144 5.171 13.272 1.00 94.75 85 THR A C 1
ATOM 676 O O . THR A 1 85 ? 2.317 5.323 12.939 1.00 94.75 85 THR A O 1
ATOM 679 N N . LYS A 1 86 ? 0.748 5.300 14.547 1.00 96.25 86 LYS A N 1
ATOM 680 C CA . LYS A 1 86 ? 1.667 5.604 15.648 1.00 96.25 86 LYS A CA 1
ATOM 681 C C . LYS A 1 86 ? 2.587 4.427 15.948 1.00 96.25 86 LYS A C 1
ATOM 683 O O . LYS A 1 86 ? 3.779 4.654 16.116 1.00 96.25 86 LYS A O 1
ATOM 688 N N . SER A 1 87 ? 2.070 3.196 15.983 1.00 96.75 87 SER A N 1
ATOM 689 C CA . SER A 1 87 ? 2.896 2.008 16.227 1.00 96.75 87 SER A CA 1
ATOM 690 C C . SER A 1 87 ? 3.914 1.791 15.111 1.00 96.75 87 SER A C 1
ATOM 692 O O . SER A 1 87 ? 5.080 1.570 15.410 1.00 96.75 87 SER A O 1
ATOM 694 N N . MET A 1 88 ? 3.507 1.950 13.847 1.00 96.94 88 MET A N 1
ATOM 695 C CA . MET A 1 88 ? 4.424 1.896 12.702 1.00 96.94 88 MET A CA 1
ATOM 696 C C . MET A 1 88 ? 5.492 2.994 12.782 1.00 96.94 88 MET A C 1
ATOM 698 O O . MET A 1 88 ? 6.654 2.752 12.473 1.00 96.94 88 MET A O 1
ATOM 702 N N . GLY A 1 89 ? 5.125 4.200 13.230 1.00 97.75 89 GLY A N 1
ATOM 703 C CA . GLY A 1 89 ? 6.080 5.286 13.457 1.00 97.75 89 GLY A CA 1
ATOM 704 C C . GLY A 1 89 ? 7.079 4.987 14.581 1.00 97.75 89 GLY A C 1
ATOM 705 O O . GLY A 1 89 ? 8.264 5.272 14.437 1.00 97.75 89 GLY A O 1
ATOM 706 N N . GLU A 1 90 ? 6.628 4.390 15.687 1.00 97.75 90 GLU A N 1
ATOM 707 C CA . GLU A 1 90 ? 7.512 3.917 16.763 1.00 97.75 90 GLU A CA 1
ATOM 708 C C . GLU A 1 90 ? 8.442 2.800 16.287 1.00 97.75 90 GLU A C 1
ATOM 710 O O . GLU A 1 90 ? 9.637 2.831 16.570 1.00 97.75 90 GLU A O 1
ATOM 715 N N . GLU A 1 91 ? 7.919 1.829 15.539 1.00 97.94 91 GLU A N 1
ATOM 716 C CA . GLU A 1 91 ? 8.707 0.741 14.962 1.00 97.94 91 GLU A CA 1
ATOM 717 C C . GLU A 1 91 ? 9.768 1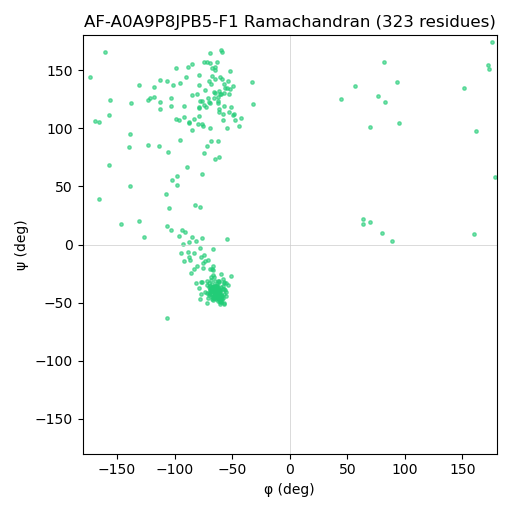.273 13.997 1.00 97.94 91 GLU A C 1
ATOM 719 O O . GLU A 1 91 ? 10.930 0.888 14.100 1.00 97.94 91 GLU A O 1
ATOM 724 N N . ALA A 1 92 ? 9.416 2.243 13.149 1.00 97.94 92 ALA A N 1
ATOM 725 C CA . ALA A 1 92 ? 10.370 2.916 12.276 1.00 97.94 92 ALA A CA 1
ATOM 726 C C . ALA A 1 92 ? 11.485 3.604 13.079 1.00 97.94 92 ALA A C 1
ATOM 728 O O . ALA A 1 92 ? 12.656 3.401 12.777 1.00 97.94 92 ALA A O 1
ATOM 729 N N . ARG A 1 93 ? 11.160 4.340 14.155 1.00 97.69 93 ARG A N 1
ATOM 730 C CA . ARG A 1 93 ? 12.185 4.940 15.035 1.00 97.69 93 ARG A CA 1
ATOM 731 C C . ARG A 1 93 ? 13.044 3.886 15.733 1.00 97.69 93 ARG A C 1
ATOM 733 O O . ARG A 1 93 ? 14.239 4.094 15.913 1.00 97.69 93 ARG A O 1
ATOM 740 N N . ARG A 1 94 ? 12.472 2.744 16.116 1.00 97.62 94 ARG A N 1
ATOM 741 C CA . ARG A 1 94 ? 13.238 1.614 16.666 1.00 97.62 94 ARG A CA 1
ATOM 742 C C . ARG A 1 94 ? 14.136 0.951 15.622 1.00 97.62 94 ARG A C 1
ATOM 744 O O . ARG A 1 94 ? 15.179 0.428 15.988 1.00 97.62 94 ARG A O 1
ATOM 751 N N . ALA A 1 95 ? 13.755 0.963 14.351 1.00 97.25 95 ALA A N 1
ATOM 752 C CA . ALA A 1 95 ? 14.554 0.392 13.274 1.00 97.25 95 ALA A CA 1
ATOM 753 C C . ALA A 1 95 ? 15.671 1.335 12.794 1.00 97.25 95 ALA A C 1
ATOM 755 O O . ALA A 1 95 ? 16.730 0.851 12.412 1.00 97.25 95 ALA A O 1
ATOM 756 N N . THR A 1 96 ? 15.461 2.656 12.821 1.00 96.25 96 THR A N 1
ATOM 757 C CA . THR A 1 96 ? 16.419 3.649 12.294 1.00 96.25 96 THR A CA 1
ATOM 758 C C . THR A 1 96 ? 17.148 4.410 13.400 1.00 96.25 96 THR A C 1
ATOM 760 O O . THR A 1 96 ? 18.354 4.262 13.579 1.00 96.25 96 THR A O 1
ATOM 763 N N . LEU A 1 97 ? 16.413 5.168 14.212 1.00 97.25 97 LEU A N 1
ATOM 764 C CA . LEU A 1 97 ? 16.986 6.057 15.221 1.00 97.25 97 LEU A CA 1
ATOM 765 C C . LEU A 1 97 ? 17.652 5.287 16.369 1.00 97.25 97 LEU A C 1
ATOM 767 O O . LEU A 1 97 ? 18.686 5.704 16.882 1.00 97.25 97 LEU A O 1
ATOM 771 N N . LEU A 1 98 ? 17.084 4.158 16.796 1.00 97.56 98 LEU A N 1
ATOM 772 C CA . LEU A 1 98 ? 17.676 3.358 17.871 1.00 97.56 98 LEU A CA 1
ATOM 773 C C . LEU A 1 98 ? 19.085 2.842 17.518 1.00 97.56 98 LEU A C 1
ATOM 775 O O . LEU A 1 98 ? 19.988 3.071 18.327 1.00 97.56 98 LEU A O 1
ATOM 779 N N . PRO A 1 99 ? 19.331 2.187 16.363 1.00 96.38 99 PRO A N 1
ATOM 780 C CA . PRO A 1 99 ? 20.688 1.784 16.005 1.00 96.38 99 PRO A CA 1
ATOM 781 C C . PRO A 1 99 ? 21.617 2.977 15.764 1.00 96.38 99 PRO A C 1
ATOM 783 O O . PRO A 1 99 ? 22.799 2.873 16.088 1.00 96.38 99 PRO A O 1
ATOM 786 N N . GLU A 1 100 ? 21.120 4.114 15.269 1.00 95.00 100 GLU A N 1
ATOM 787 C CA . GLU A 1 100 ? 21.908 5.353 15.175 1.00 95.00 100 GLU A CA 1
ATOM 788 C C . GLU A 1 100 ? 22.367 5.843 16.556 1.00 95.00 100 GLU A C 1
ATOM 790 O O . GLU A 1 100 ? 23.551 6.110 16.756 1.00 95.00 100 GLU A O 1
ATOM 795 N N . ILE A 1 101 ? 21.467 5.887 17.546 1.00 96.88 101 ILE A N 1
ATOM 796 C CA . ILE A 1 101 ? 21.796 6.275 18.926 1.00 96.88 101 ILE A CA 1
ATOM 797 C C . ILE A 1 101 ? 22.790 5.289 19.546 1.00 96.88 101 ILE A C 1
ATOM 799 O O . ILE A 1 101 ? 23.767 5.711 20.167 1.00 96.88 101 ILE A O 1
ATOM 803 N N . GLN A 1 102 ? 22.574 3.984 19.365 1.00 95.75 102 GLN A N 1
ATOM 804 C CA . GLN A 1 102 ? 23.484 2.944 19.859 1.00 95.75 102 GLN A CA 1
ATOM 805 C C . GLN A 1 102 ? 24.884 3.063 19.239 1.00 95.75 102 GLN A C 1
ATOM 807 O O . GLN A 1 102 ? 25.879 2.764 19.896 1.00 95.75 102 GLN A O 1
ATOM 812 N N . ARG A 1 103 ? 24.972 3.523 17.986 1.00 94.62 103 ARG A N 1
ATOM 813 C CA . ARG A 1 103 ? 26.227 3.705 17.243 1.00 94.62 103 ARG A CA 1
ATOM 814 C C . ARG A 1 103 ? 26.765 5.137 17.293 1.00 94.62 103 ARG A C 1
ATOM 816 O O . ARG A 1 103 ? 27.766 5.405 16.640 1.00 94.62 103 ARG A O 1
ATOM 823 N N . ARG A 1 104 ? 26.184 6.042 18.091 1.00 94.50 104 ARG A N 1
ATOM 824 C CA . ARG A 1 104 ? 26.541 7.476 18.106 1.00 94.50 104 ARG A CA 1
ATOM 825 C C . ARG A 1 104 ? 28.034 7.750 18.323 1.00 94.50 104 ARG A C 1
ATOM 827 O O . ARG A 1 104 ? 28.569 8.682 17.741 1.00 94.50 104 ARG A O 1
ATOM 834 N N . ASN A 1 105 ? 28.703 6.926 19.129 1.00 94.25 105 ASN A N 1
ATOM 835 C CA . ASN A 1 105 ? 30.135 7.054 19.421 1.00 94.25 105 ASN A CA 1
ATOM 836 C C . ASN A 1 105 ? 30.980 5.973 18.718 1.00 94.25 105 ASN A C 1
ATOM 838 O O . ASN A 1 105 ? 32.116 5.718 19.114 1.00 94.25 105 ASN A O 1
ATOM 842 N N . LYS A 1 106 ? 30.422 5.280 17.717 1.00 95.25 106 LYS A N 1
ATOM 843 C CA . LYS A 1 106 ? 31.117 4.229 16.971 1.00 95.25 106 LYS A CA 1
ATOM 844 C C . LYS A 1 106 ? 31.782 4.837 15.741 1.00 95.25 106 LYS A C 1
ATOM 846 O O . LYS A 1 106 ? 31.108 5.355 14.858 1.00 95.25 106 LYS A O 1
ATOM 851 N N . THR A 1 107 ? 33.102 4.727 15.667 1.00 92.75 107 THR A N 1
ATOM 852 C CA . THR A 1 107 ? 33.880 5.064 14.473 1.00 92.75 107 THR A CA 1
ATOM 853 C C . THR A 1 107 ? 34.141 3.801 13.643 1.00 92.75 107 THR A C 1
ATOM 855 O O . THR A 1 107 ? 34.398 2.725 14.190 1.00 92.75 107 THR A O 1
ATOM 858 N N . GLY A 1 108 ? 34.039 3.925 12.315 1.00 90.81 108 GLY A N 1
ATOM 859 C CA . GLY A 1 108 ? 34.193 2.817 11.364 1.00 90.81 108 GLY A CA 1
ATOM 860 C C . GLY A 1 108 ? 32.937 1.951 11.176 1.00 90.81 108 GLY A C 1
ATOM 861 O O . GLY A 1 108 ? 32.056 1.883 12.033 1.00 90.81 108 GLY A O 1
ATOM 862 N N . GLY A 1 109 ? 32.856 1.271 10.031 1.00 90.44 109 GLY A N 1
ATOM 863 C CA . GLY A 1 109 ? 31.752 0.386 9.656 1.00 90.44 109 GLY A CA 1
ATOM 864 C C . GLY A 1 109 ? 32.168 -0.580 8.548 1.00 90.44 109 GLY A C 1
ATOM 865 O O . GLY A 1 109 ? 33.211 -0.397 7.923 1.00 90.44 109 GLY A O 1
ATOM 866 N N . ILE A 1 110 ? 31.369 -1.623 8.320 1.00 89.75 110 ILE A N 1
ATOM 867 C CA . ILE A 1 110 ? 31.585 -2.522 7.185 1.00 89.75 110 ILE A CA 1
ATOM 868 C C . ILE A 1 110 ? 31.237 -1.781 5.891 1.00 89.75 110 ILE A C 1
ATOM 870 O O . ILE A 1 110 ? 30.126 -1.274 5.741 1.00 89.75 110 ILE A O 1
ATOM 874 N N . ILE A 1 111 ? 32.200 -1.700 4.975 1.00 85.69 111 ILE A N 1
ATOM 875 C CA . ILE A 1 111 ? 31.983 -1.162 3.631 1.00 85.69 111 ILE A CA 1
ATOM 876 C C . ILE A 1 111 ? 31.627 -2.345 2.741 1.00 85.69 111 ILE A C 1
ATOM 878 O O . ILE A 1 111 ? 32.467 -3.204 2.467 1.00 85.69 111 ILE A O 1
ATOM 882 N N . ASP A 1 112 ? 30.369 -2.407 2.318 1.00 85.06 112 ASP A N 1
ATOM 883 C CA . ASP A 1 112 ? 29.903 -3.445 1.412 1.00 85.06 112 ASP A CA 1
ATOM 884 C C . ASP A 1 112 ? 30.378 -3.152 -0.016 1.00 85.06 112 ASP A C 1
ATOM 886 O O . ASP A 1 112 ? 29.848 -2.277 -0.695 1.00 85.06 112 ASP A O 1
ATOM 890 N N . ARG A 1 113 ? 31.406 -3.882 -0.461 1.00 85.12 113 ARG A N 1
ATOM 891 C CA . ARG A 1 113 ? 32.001 -3.751 -1.804 1.00 85.12 113 ARG A CA 1
ATOM 892 C C . ARG A 1 113 ? 31.356 -4.683 -2.834 1.00 85.12 113 ARG A C 1
ATOM 894 O O . ARG A 1 113 ? 31.899 -4.862 -3.923 1.00 85.12 113 ARG A O 1
ATOM 901 N N . ARG A 1 114 ? 30.234 -5.329 -2.500 1.00 84.94 114 ARG A N 1
ATOM 902 C CA . ARG A 1 114 ? 29.510 -6.184 -3.447 1.00 84.94 114 ARG A CA 1
ATOM 903 C C . ARG A 1 114 ? 28.889 -5.330 -4.552 1.00 84.94 114 ARG A C 1
ATOM 905 O O . ARG A 1 114 ? 28.324 -4.268 -4.302 1.00 84.94 114 ARG A O 1
ATOM 912 N N . ILE A 1 115 ? 28.984 -5.822 -5.787 1.00 81.12 115 ILE A N 1
ATOM 913 C CA . ILE A 1 115 ? 28.656 -5.069 -7.004 1.00 81.12 115 ILE A CA 1
ATOM 914 C C . ILE A 1 115 ? 27.197 -4.563 -6.986 1.00 81.12 115 ILE A C 1
ATOM 916 O O . ILE A 1 115 ? 26.231 -5.318 -7.179 1.00 81.12 115 ILE A O 1
ATOM 920 N N . GLY A 1 116 ? 27.059 -3.250 -6.779 1.00 70.94 116 GLY A N 1
ATOM 921 C CA . GLY A 1 116 ? 25.826 -2.466 -6.857 1.00 70.94 116 GLY A CA 1
ATOM 922 C C . GLY A 1 116 ? 24.729 -2.820 -5.851 1.00 70.94 116 GLY A C 1
ATOM 923 O O . GLY A 1 116 ? 23.561 -2.571 -6.136 1.00 70.94 116 GLY A O 1
ATOM 924 N N . GLU A 1 117 ? 25.038 -3.451 -4.715 1.00 74.88 117 GLU A N 1
ATOM 925 C CA . GLU A 1 117 ? 24.012 -3.757 -3.704 1.00 74.88 117 GLU A CA 1
ATOM 926 C C . GLU A 1 117 ? 23.529 -2.502 -2.964 1.00 74.88 117 GLU A C 1
ATOM 928 O O . GLU A 1 117 ? 22.337 -2.399 -2.700 1.00 74.88 117 GLU A O 1
ATOM 933 N N . ASN A 1 118 ? 24.410 -1.526 -2.713 1.00 69.31 118 ASN A N 1
ATOM 934 C CA . ASN A 1 118 ? 24.094 -0.324 -1.928 1.00 69.31 118 ASN A CA 1
ATOM 935 C C . ASN A 1 118 ? 24.830 0.943 -2.397 1.00 69.31 118 ASN A C 1
ATOM 937 O O . ASN A 1 118 ? 24.932 1.906 -1.640 1.00 69.31 118 ASN A O 1
ATOM 941 N N . ASP A 1 119 ? 25.364 0.948 -3.619 1.00 78.44 119 ASP A N 1
ATOM 942 C CA . ASP A 1 119 ? 26.096 2.098 -4.147 1.00 78.44 119 ASP A CA 1
ATOM 943 C C . ASP A 1 119 ? 25.194 2.944 -5.065 1.00 78.44 119 ASP A C 1
ATOM 945 O O . ASP A 1 119 ? 24.873 2.494 -6.168 1.00 78.44 119 ASP A O 1
ATOM 949 N N . PRO A 1 120 ? 24.754 4.143 -4.634 1.00 80.19 120 PRO A N 1
ATOM 950 C CA . PRO A 1 120 ? 23.943 5.034 -5.458 1.00 80.19 120 PRO A CA 1
ATOM 951 C C . PRO A 1 120 ? 24.743 5.735 -6.566 1.00 80.19 120 PRO A C 1
ATOM 953 O O . PRO A 1 120 ? 24.135 6.395 -7.405 1.00 80.19 120 PRO A O 1
ATOM 956 N N . THR A 1 121 ? 26.076 5.634 -6.570 1.00 84.44 121 THR A N 1
ATOM 957 C CA . THR A 1 121 ? 26.928 6.263 -7.591 1.00 84.44 121 THR A CA 1
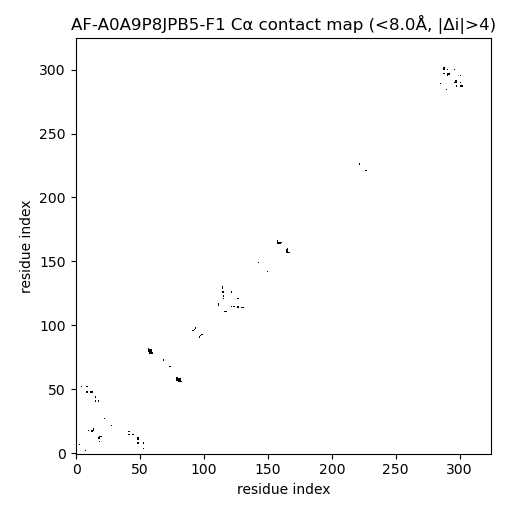ATOM 958 C C . THR A 1 121 ? 27.048 5.428 -8.866 1.00 84.44 121 THR A C 1
ATOM 960 O O . THR A 1 121 ? 27.302 5.983 -9.931 1.00 84.44 121 THR A O 1
ATOM 963 N N . MET A 1 122 ? 26.784 4.121 -8.781 1.00 80.75 122 MET A N 1
ATOM 964 C CA . MET A 1 122 ? 26.841 3.201 -9.917 1.00 80.75 122 MET A CA 1
ATOM 965 C C . MET A 1 122 ? 25.526 3.205 -10.697 1.00 80.75 122 MET A C 1
ATOM 967 O O . MET A 1 122 ? 24.448 2.969 -10.139 1.00 80.75 122 MET A O 1
ATOM 971 N N . THR A 1 123 ? 25.603 3.394 -12.014 1.00 88.56 123 THR A N 1
ATOM 972 C CA . THR A 1 123 ? 24.417 3.253 -12.874 1.00 88.56 123 THR A CA 1
ATOM 973 C C . THR A 1 123 ? 24.002 1.776 -13.012 1.00 88.56 123 THR A C 1
ATOM 975 O O . THR A 1 123 ? 24.825 0.870 -12.833 1.00 88.56 123 THR A O 1
ATOM 978 N N . PRO A 1 124 ? 22.729 1.472 -13.344 1.00 87.62 124 PRO A N 1
ATOM 979 C CA . PRO A 1 124 ? 22.289 0.089 -13.553 1.00 87.62 124 PRO A CA 1
ATOM 980 C C . PRO A 1 124 ? 23.087 -0.652 -14.637 1.00 87.62 124 PRO A C 1
ATOM 982 O O . PRO A 1 124 ? 23.311 -1.857 -14.514 1.00 87.62 124 PRO A O 1
ATOM 985 N N . GLU A 1 125 ? 23.526 0.068 -15.672 1.00 87.38 125 GLU A N 1
ATOM 986 C CA . GLU A 1 125 ? 24.337 -0.461 -16.773 1.00 87.38 125 GLU A CA 1
ATOM 987 C C . GLU A 1 125 ? 25.758 -0.781 -16.315 1.00 87.38 125 GLU A C 1
ATOM 989 O O . GLU A 1 125 ? 26.252 -1.881 -16.544 1.00 87.38 125 GLU A O 1
ATOM 994 N N . GLU A 1 126 ? 26.384 0.129 -15.576 1.00 87.56 126 GLU A N 1
ATOM 995 C CA . GLU A 1 126 ? 27.720 -0.068 -15.016 1.00 87.56 126 GLU A CA 1
ATOM 996 C C . GLU A 1 126 ? 27.751 -1.230 -14.010 1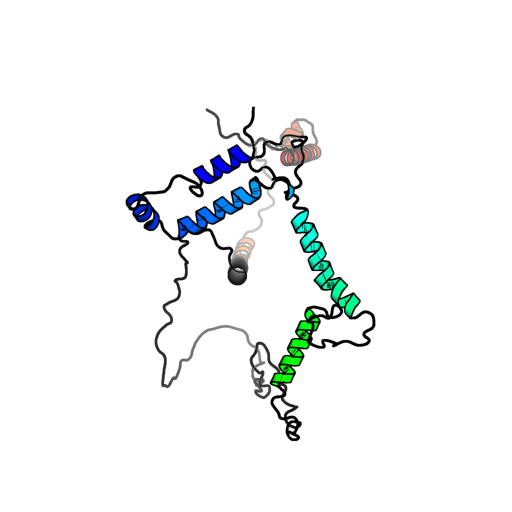.00 87.56 126 GLU A C 1
ATOM 998 O O . GLU A 1 126 ? 28.661 -2.061 -14.022 1.00 87.56 126 GLU A O 1
ATOM 1003 N N . ARG A 1 127 ? 26.688 -1.385 -13.209 1.00 88.69 127 ARG A N 1
ATOM 1004 C CA . ARG A 1 127 ? 26.487 -2.557 -12.342 1.00 88.69 127 ARG A CA 1
ATOM 1005 C C . ARG A 1 127 ? 26.407 -3.857 -13.145 1.00 88.69 127 ARG A C 1
ATOM 1007 O O . ARG A 1 127 ? 26.911 -4.887 -12.691 1.00 88.69 127 ARG A O 1
ATOM 1014 N N . ALA A 1 128 ? 25.739 -3.846 -14.299 1.00 87.31 128 ALA A N 1
ATOM 1015 C CA . ALA A 1 128 ? 25.642 -5.012 -15.173 1.00 87.31 128 ALA A CA 1
ATOM 1016 C C . ALA A 1 128 ? 26.990 -5.327 -15.839 1.00 87.31 128 ALA A C 1
ATOM 1018 O O . ALA A 1 128 ? 27.401 -6.488 -15.845 1.00 87.31 128 ALA A O 1
ATOM 1019 N N . LEU A 1 129 ? 27.711 -4.303 -16.301 1.00 89.38 129 LEU A N 1
ATOM 1020 C CA . LEU A 1 129 ? 29.049 -4.423 -16.878 1.00 89.38 129 LEU A CA 1
ATOM 1021 C C . LEU A 1 129 ? 30.040 -5.017 -15.870 1.00 89.38 129 LEU A C 1
ATOM 1023 O O . LEU A 1 129 ? 30.734 -5.981 -16.180 1.00 89.38 129 LEU A O 1
ATOM 1027 N N . GLN A 1 130 ? 30.069 -4.500 -14.641 1.00 87.69 130 GLN A N 1
ATOM 1028 C CA . GLN A 1 130 ? 30.978 -4.983 -13.602 1.00 87.69 130 GLN A CA 1
ATOM 1029 C C . GLN A 1 130 ? 30.660 -6.428 -13.193 1.00 87.69 130 GLN A C 1
ATOM 1031 O O . GLN A 1 130 ? 31.571 -7.225 -12.971 1.00 87.69 130 GLN A O 1
ATOM 1036 N N . ARG A 1 131 ? 29.375 -6.810 -13.144 1.00 87.88 131 ARG A N 1
ATOM 1037 C CA . ARG A 1 131 ? 28.973 -8.213 -12.940 1.00 87.88 131 ARG A CA 1
ATOM 1038 C C . ARG A 1 131 ? 29.440 -9.107 -14.071 1.00 87.88 131 ARG A C 1
ATOM 1040 O O . ARG A 1 131 ? 29.976 -10.174 -13.799 1.00 87.88 131 ARG A O 1
ATOM 1047 N N . PHE A 1 132 ? 29.248 -8.669 -15.310 1.00 88.06 132 PHE A N 1
ATOM 1048 C CA . PHE A 1 132 ? 29.670 -9.408 -16.489 1.00 88.06 132 PHE A CA 1
ATOM 1049 C C . PHE A 1 132 ? 31.192 -9.587 -16.520 1.00 88.06 132 PHE A C 1
ATOM 1051 O O . PHE A 1 132 ? 31.675 -10.696 -16.740 1.00 88.06 132 PHE A O 1
ATOM 1058 N N . ALA A 1 133 ? 31.948 -8.531 -16.213 1.00 87.94 133 ALA A N 1
ATOM 1059 C CA . ALA A 1 133 ? 33.399 -8.585 -16.087 1.00 87.94 133 ALA A CA 1
ATOM 1060 C C . ALA A 1 133 ? 33.828 -9.561 -14.981 1.00 87.94 133 ALA A C 1
ATOM 1062 O O . ALA A 1 133 ? 34.633 -10.451 -15.237 1.00 87.94 133 ALA A O 1
ATOM 1063 N N . GLN A 1 134 ? 33.233 -9.477 -13.785 1.00 85.44 134 GLN A N 1
ATOM 1064 C CA . GLN A 1 134 ? 33.534 -10.397 -12.685 1.00 85.44 134 GLN A CA 1
ATOM 1065 C C . GLN A 1 134 ? 33.175 -11.851 -13.030 1.00 85.44 134 GLN A C 1
ATOM 1067 O O . GLN A 1 134 ? 33.912 -12.768 -12.676 1.00 85.44 134 GLN A O 1
ATOM 1072 N N . GLU A 1 135 ? 32.059 -12.089 -13.723 1.00 85.25 135 GLU A N 1
ATOM 1073 C CA . GLU A 1 135 ? 31.659 -13.421 -14.185 1.00 85.25 135 GLU A CA 1
ATOM 1074 C C . GLU A 1 135 ? 32.646 -13.969 -15.221 1.00 85.25 135 GLU A C 1
ATOM 1076 O O . GLU A 1 135 ? 33.073 -15.117 -15.113 1.00 85.25 135 GLU A O 1
ATOM 1081 N N . LYS A 1 136 ? 33.065 -13.146 -16.190 1.00 84.25 136 LYS A N 1
ATOM 1082 C CA . LYS A 1 136 ? 34.092 -13.504 -17.175 1.00 84.25 136 LYS A CA 1
ATOM 1083 C C . LYS A 1 136 ? 35.437 -13.784 -16.510 1.00 84.25 136 LYS A C 1
ATOM 1085 O O . LYS A 1 136 ? 36.056 -14.785 -16.846 1.00 84.25 136 LYS A O 1
ATOM 1090 N N . MET A 1 137 ? 35.853 -12.975 -15.536 1.00 77.31 137 MET A N 1
ATOM 1091 C CA . MET A 1 137 ? 37.074 -13.213 -14.760 1.00 77.31 137 MET A CA 1
ATOM 1092 C C . MET A 1 137 ? 36.993 -14.504 -13.945 1.00 77.31 137 MET A C 1
ATOM 1094 O O . MET A 1 137 ? 37.972 -15.230 -13.886 1.00 77.31 137 MET A O 1
ATOM 1098 N N . ARG A 1 138 ? 35.838 -14.844 -13.359 1.00 77.06 138 ARG A N 1
ATOM 1099 C CA . ARG A 1 138 ? 35.658 -16.129 -12.658 1.00 77.06 138 ARG A CA 1
ATOM 1100 C C . ARG A 1 138 ? 35.657 -17.327 -13.604 1.00 77.06 138 ARG A C 1
ATOM 1102 O O . ARG A 1 138 ? 36.161 -18.374 -13.228 1.00 77.06 138 ARG A O 1
ATOM 1109 N N . LYS A 1 139 ? 35.096 -17.178 -14.808 1.00 72.38 139 LYS A N 1
ATOM 1110 C CA . LYS A 1 139 ? 35.129 -18.219 -15.848 1.00 72.38 139 LYS A CA 1
ATOM 1111 C C . LYS A 1 139 ? 36.531 -18.415 -16.428 1.00 72.38 139 LYS A C 1
ATOM 1113 O O . LYS A 1 139 ? 36.870 -19.537 -16.767 1.00 72.38 139 LYS A O 1
ATOM 1118 N N . LYS A 1 140 ? 37.327 -17.345 -16.520 1.00 66.69 140 LYS A N 1
ATOM 1119 C CA . LYS A 1 140 ? 38.734 -17.395 -16.946 1.00 66.69 140 LYS A CA 1
ATOM 1120 C C . LYS A 1 140 ? 39.676 -17.867 -15.826 1.00 66.69 140 LYS A C 1
ATOM 1122 O O . LYS A 1 140 ? 40.596 -18.623 -16.081 1.00 66.69 140 LYS A O 1
ATOM 1127 N N . GLY A 1 141 ? 39.421 -17.477 -14.578 1.00 56.66 141 GLY A N 1
ATOM 1128 C CA . GLY A 1 141 ? 40.256 -17.759 -13.402 1.00 56.66 141 GLY A CA 1
ATOM 1129 C C . GLY A 1 141 ? 40.044 -19.135 -12.764 1.00 56.66 141 GLY A C 1
ATOM 1130 O O . GLY A 1 141 ? 40.101 -19.250 -11.543 1.00 56.66 141 GLY A O 1
ATOM 1131 N N . GLY A 1 142 ? 39.752 -20.161 -13.569 1.00 56.97 142 GLY A N 1
ATOM 1132 C CA . GLY A 1 142 ? 39.800 -21.559 -13.130 1.00 56.97 142 GLY A CA 1
ATOM 1133 C C . GLY A 1 142 ? 41.231 -22.088 -12.967 1.00 56.97 142 GLY A C 1
ATOM 1134 O O . GLY A 1 142 ? 41.419 -23.119 -12.324 1.00 56.97 142 GLY A O 1
ATOM 1135 N N . ALA A 1 143 ? 42.230 -21.376 -13.495 1.00 58.38 143 ALA A N 1
ATOM 1136 C CA . ALA A 1 143 ? 43.632 -21.638 -13.212 1.00 58.38 143 ALA A CA 1
ATOM 1137 C C . ALA A 1 143 ? 43.949 -21.171 -11.783 1.00 58.38 143 ALA A C 1
ATOM 1139 O O . ALA A 1 143 ? 43.761 -20.009 -11.415 1.00 58.38 143 ALA A O 1
ATOM 1140 N N . SER A 1 144 ? 44.350 -22.136 -10.960 1.00 59.72 144 SER A N 1
ATOM 1141 C CA . SER A 1 144 ? 44.948 -21.972 -9.637 1.00 59.72 144 SER A CA 1
ATOM 1142 C C . SER A 1 144 ? 45.806 -20.701 -9.547 1.00 59.72 144 SER A C 1
ATOM 1144 O O . SER A 1 144 ? 46.587 -20.429 -10.451 1.00 59.72 144 SER A O 1
ATOM 1146 N N . LEU A 1 145 ? 45.747 -19.971 -8.423 1.00 61.06 145 LEU A N 1
ATOM 1147 C CA . LEU A 1 145 ? 46.605 -18.811 -8.082 1.00 61.06 145 LEU A CA 1
ATOM 1148 C C . LEU A 1 145 ? 48.133 -19.077 -8.149 1.00 61.06 145 LEU A C 1
ATOM 1150 O O . LEU A 1 145 ? 48.921 -18.219 -7.761 1.00 61.06 145 LEU A O 1
ATOM 1154 N N . PHE A 1 146 ? 48.540 -20.265 -8.591 1.00 59.38 146 PHE A N 1
ATOM 1155 C CA . PHE A 1 146 ? 49.908 -20.756 -8.681 1.00 59.38 146 PHE A CA 1
ATOM 1156 C C . PHE A 1 146 ? 50.287 -21.269 -10.076 1.00 59.38 146 PHE A C 1
ATOM 1158 O O . PHE A 1 146 ? 51.364 -21.841 -10.212 1.00 59.38 146 PHE A O 1
ATOM 1165 N N . ASP A 1 147 ? 49.432 -21.111 -11.086 1.00 67.12 147 ASP A N 1
ATOM 1166 C CA . ASP A 1 147 ? 49.753 -21.570 -12.436 1.00 67.12 147 ASP A CA 1
ATOM 1167 C C . ASP A 1 147 ? 50.506 -20.481 -13.216 1.00 67.12 147 ASP A C 1
ATOM 1169 O O . ASP A 1 147 ? 49.926 -19.463 -13.594 1.00 67.12 147 ASP A O 1
ATOM 1173 N N . LEU A 1 148 ? 51.820 -20.664 -13.373 1.00 60.34 148 LEU A N 1
ATOM 1174 C CA . LEU A 1 148 ? 52.723 -19.751 -14.089 1.00 60.34 148 LEU A CA 1
ATOM 1175 C C . LEU A 1 148 ? 52.888 -20.129 -15.573 1.00 60.34 148 LEU A C 1
ATOM 1177 O O . LEU A 1 148 ? 53.624 -19.443 -16.274 1.00 60.34 148 LEU A O 1
ATOM 1181 N N . GLU A 1 149 ? 52.230 -21.193 -16.046 1.00 57.88 149 GLU A N 1
ATOM 1182 C CA . GLU A 1 149 ? 52.271 -21.630 -17.454 1.00 57.88 149 GLU A CA 1
ATOM 1183 C C . GLU A 1 149 ? 51.098 -21.075 -18.286 1.00 57.88 149 GLU A C 1
ATOM 1185 O O . GLU A 1 149 ? 51.096 -21.182 -19.505 1.00 57.88 149 GLU A O 1
ATOM 1190 N N . ALA A 1 150 ? 50.118 -20.418 -17.654 1.00 56.75 150 ALA A N 1
ATOM 1191 C CA . ALA A 1 150 ? 48.895 -19.950 -18.317 1.00 56.75 150 ALA A CA 1
ATOM 1192 C C . ALA A 1 150 ? 49.030 -18.620 -19.097 1.00 56.75 150 ALA A C 1
ATOM 1194 O O . ALA A 1 150 ? 48.027 -18.117 -19.608 1.00 56.75 150 ALA A O 1
ATOM 1195 N N . ASP A 1 151 ? 50.227 -18.026 -19.165 1.00 51.53 151 ASP A N 1
ATOM 1196 C CA . ASP A 1 151 ? 50.470 -16.755 -19.876 1.00 51.53 151 ASP A CA 1
ATOM 1197 C C . ASP A 1 151 ? 50.775 -16.957 -21.379 1.00 51.53 151 ASP A C 1
ATOM 1199 O O . ASP A 1 151 ? 50.687 -15.996 -22.141 1.00 51.53 151 ASP A O 1
ATOM 1203 N N . ASP A 1 152 ? 51.052 -18.190 -21.829 1.00 51.19 152 ASP A N 1
ATOM 1204 C CA . ASP A 1 152 ? 51.349 -18.497 -23.244 1.00 51.19 152 ASP A CA 1
ATOM 1205 C C . ASP A 1 152 ? 50.091 -18.780 -24.099 1.00 51.19 152 ASP A C 1
ATOM 1207 O O . ASP A 1 152 ? 50.160 -18.743 -25.325 1.00 51.19 152 ASP A O 1
ATOM 1211 N N . ASP A 1 153 ? 48.912 -18.949 -23.485 1.00 51.75 153 ASP A N 1
ATOM 1212 C CA . ASP A 1 153 ? 47.627 -19.143 -24.193 1.00 51.75 153 ASP A CA 1
ATOM 1213 C C . ASP A 1 153 ? 46.858 -17.816 -24.419 1.00 51.75 153 ASP A C 1
ATOM 1215 O O . ASP A 1 153 ? 45.665 -17.791 -24.742 1.00 51.75 153 ASP A O 1
ATOM 1219 N N . LEU A 1 154 ? 47.517 -16.671 -24.207 1.00 50.94 154 LEU A N 1
ATOM 1220 C CA . LEU A 1 154 ? 46.906 -15.335 -24.260 1.00 50.94 154 LEU A CA 1
ATOM 1221 C C . LEU A 1 154 ? 46.662 -14.788 -25.676 1.00 50.94 154 LEU A C 1
ATOM 1223 O O . LEU A 1 154 ? 46.079 -13.707 -25.804 1.00 50.94 154 LEU A O 1
ATOM 1227 N N . GLU A 1 155 ? 47.055 -15.507 -26.728 1.00 49.03 155 GLU A N 1
ATOM 1228 C CA . GLU A 1 155 ? 46.934 -15.028 -28.112 1.00 49.03 155 GLU A CA 1
ATOM 1229 C C . GLU A 1 155 ? 45.616 -15.440 -28.800 1.00 49.03 155 GLU A C 1
ATOM 1231 O O . GLU A 1 155 ? 45.205 -14.826 -29.783 1.00 49.03 155 GLU A O 1
ATOM 1236 N N . GLU A 1 156 ? 44.857 -16.386 -28.239 1.00 55.38 156 GLU A N 1
ATOM 1237 C CA . GLU A 1 156 ? 43.672 -16.943 -28.905 1.00 55.38 156 GLU A CA 1
ATOM 1238 C C . GLU A 1 156 ? 42.348 -16.377 -28.358 1.00 55.38 156 GLU A C 1
ATOM 1240 O O . GLU A 1 156 ? 41.420 -17.074 -27.935 1.00 55.38 156 GLU A O 1
ATOM 1245 N N . THR A 1 157 ? 42.205 -15.050 -28.375 1.00 57.03 157 THR A N 1
ATOM 1246 C CA . THR A 1 157 ? 40.870 -14.442 -28.280 1.00 57.03 157 THR A CA 1
ATOM 1247 C C . THR A 1 157 ? 40.138 -14.606 -29.611 1.00 57.03 157 THR A C 1
ATOM 1249 O O . THR A 1 157 ? 40.057 -13.665 -30.398 1.00 57.03 157 THR A O 1
ATOM 1252 N N . ALA A 1 158 ? 39.597 -15.800 -29.861 1.00 57.56 158 ALA A N 1
ATOM 1253 C CA . ALA A 1 158 ? 38.811 -16.106 -31.053 1.00 57.56 158 ALA A CA 1
ATOM 1254 C C . ALA A 1 158 ? 37.691 -15.067 -31.277 1.00 57.56 158 ALA A C 1
ATOM 1256 O O . ALA A 1 158 ? 36.787 -14.887 -30.447 1.00 57.56 158 ALA A O 1
ATOM 1257 N N . LEU A 1 159 ? 37.749 -14.372 -32.415 1.00 60.06 159 LEU A N 1
ATOM 1258 C CA . LEU A 1 159 ? 36.699 -13.473 -32.889 1.00 60.06 159 LEU A CA 1
ATOM 1259 C C . LEU A 1 159 ? 35.423 -14.295 -33.123 1.00 60.06 159 LEU A C 1
ATOM 1261 O O . LEU A 1 159 ? 35.415 -15.252 -33.887 1.00 60.06 159 LEU A O 1
ATOM 1265 N N . THR A 1 160 ? 34.325 -13.948 -32.449 1.00 69.00 160 THR A N 1
ATOM 1266 C CA . THR A 1 160 ? 33.041 -14.659 -32.578 1.00 69.00 160 THR A CA 1
ATOM 1267 C C . THR A 1 160 ? 31.974 -13.713 -33.123 1.00 69.00 160 THR A C 1
ATOM 1269 O O . THR A 1 160 ? 31.737 -12.645 -32.559 1.00 69.00 160 THR A O 1
ATOM 1272 N N . HIS A 1 161 ? 31.288 -14.101 -34.201 1.00 68.75 161 HIS A N 1
ATOM 1273 C CA . HIS A 1 161 ? 30.112 -13.389 -34.713 1.00 68.75 161 HIS A CA 1
ATOM 1274 C C . HIS A 1 161 ? 28.875 -14.276 -34.536 1.00 68.75 161 HIS A C 1
ATOM 1276 O O . HIS A 1 161 ? 28.786 -15.370 -35.088 1.00 68.75 161 HIS A O 1
ATOM 1282 N N . GLY A 1 162 ? 27.916 -13.836 -33.717 1.00 63.94 162 GLY A N 1
ATOM 1283 C CA . GLY A 1 162 ? 26.683 -14.595 -33.459 1.00 63.94 162 GLY A CA 1
ATOM 1284 C C . GLY A 1 162 ? 26.863 -15.884 -32.641 1.00 63.94 162 GLY A C 1
ATOM 1285 O O . GLY A 1 162 ? 25.990 -16.744 -32.676 1.00 63.94 162 GLY A O 1
ATOM 1286 N N . GLY A 1 163 ? 27.968 -16.030 -31.901 1.00 66.62 163 GLY A N 1
ATOM 1287 C CA . GLY A 1 163 ? 28.222 -17.189 -31.033 1.00 66.62 163 GLY A CA 1
ATOM 1288 C C . GLY A 1 163 ? 28.926 -18.374 -31.704 1.00 66.62 163 GLY A C 1
ATOM 1289 O O . GLY A 1 163 ? 29.151 -19.380 -31.037 1.00 66.62 163 GLY A O 1
ATOM 1290 N N . LYS A 1 164 ? 29.313 -18.256 -32.982 1.00 63.12 164 LYS A N 1
ATOM 1291 C CA . LYS A 1 164 ? 30.275 -19.158 -33.636 1.00 63.12 164 LYS A CA 1
ATOM 1292 C C . LYS A 1 164 ? 31.646 -18.487 -33.716 1.00 63.12 164 LYS A C 1
ATOM 1294 O O . LYS A 1 164 ? 31.718 -17.290 -34.001 1.00 63.12 164 LYS A O 1
ATOM 1299 N N . ALA A 1 165 ? 32.700 -19.250 -33.431 1.00 70.00 165 ALA A N 1
ATOM 1300 C CA . ALA A 1 165 ? 34.079 -18.826 -33.655 1.00 70.00 165 ALA A CA 1
ATOM 1301 C C . ALA A 1 165 ? 34.306 -18.648 -35.160 1.00 70.00 165 ALA A C 1
ATOM 1303 O O . ALA A 1 165 ? 33.903 -19.506 -35.946 1.00 70.00 165 ALA A O 1
ATOM 1304 N N . LEU A 1 166 ? 34.862 -17.500 -35.544 1.00 63.91 166 LEU A N 1
ATOM 1305 C CA . LEU A 1 166 ? 35.363 -17.262 -36.888 1.00 63.91 166 LEU A CA 1
ATOM 1306 C C . LEU A 1 166 ? 36.768 -17.851 -36.929 1.00 63.91 166 LEU A C 1
ATOM 1308 O O . LEU A 1 166 ? 37.675 -17.333 -36.285 1.00 63.91 166 LEU A O 1
ATOM 1312 N N . ASP A 1 167 ? 36.892 -18.968 -37.629 1.00 62.72 167 ASP A N 1
ATOM 1313 C CA . ASP A 1 167 ? 38.171 -19.582 -37.950 1.00 62.72 167 ASP A CA 1
ATOM 1314 C C . ASP A 1 167 ? 38.763 -18.797 -39.128 1.00 62.72 167 ASP A C 1
ATOM 1316 O O . ASP A 1 167 ? 38.169 -18.772 -40.208 1.00 62.72 167 ASP A O 1
ATOM 1320 N N . LEU A 1 168 ? 39.842 -18.051 -38.883 1.00 59.94 168 LEU A N 1
ATOM 1321 C CA . LEU A 1 168 ? 40.491 -17.199 -39.889 1.00 59.94 168 LEU A CA 1
ATOM 1322 C C . LEU A 1 168 ? 41.460 -17.990 -40.783 1.00 59.94 168 LEU A C 1
ATOM 1324 O O . LEU A 1 168 ? 41.920 -17.442 -41.777 1.00 59.94 168 LEU A O 1
ATOM 1328 N N . ASP A 1 169 ? 41.713 -19.265 -40.472 1.00 55.38 169 ASP A N 1
ATOM 1329 C CA . ASP A 1 169 ? 42.660 -20.123 -41.200 1.00 55.38 169 ASP A CA 1
ATOM 1330 C C . ASP A 1 169 ? 42.031 -20.845 -42.405 1.00 55.38 169 ASP A C 1
ATOM 1332 O O . ASP A 1 169 ? 42.689 -21.624 -43.100 1.00 55.38 169 ASP A O 1
ATOM 1336 N N . ARG A 1 170 ? 40.746 -20.594 -42.687 1.00 53.56 170 ARG A N 1
ATOM 1337 C CA . ARG A 1 170 ? 40.125 -20.973 -43.962 1.00 53.56 170 ARG A CA 1
ATOM 1338 C C . ARG A 1 170 ? 40.170 -19.796 -44.922 1.00 53.56 170 ARG A C 1
ATOM 1340 O O . ARG A 1 170 ? 39.246 -18.987 -44.984 1.00 53.56 170 ARG A O 1
ATOM 1347 N N . ASP A 1 171 ? 41.260 -19.750 -45.679 1.00 51.00 171 ASP A N 1
ATOM 1348 C CA . ASP A 1 171 ? 41.407 -18.967 -46.903 1.00 51.00 171 ASP A CA 1
ATOM 1349 C C . ASP A 1 171 ? 40.384 -19.436 -47.961 1.00 51.00 171 ASP A C 1
ATOM 1351 O O . ASP A 1 171 ? 40.723 -20.088 -48.943 1.00 51.00 171 ASP A O 1
ATOM 1355 N N . ASP A 1 172 ? 39.109 -19.070 -47.800 1.00 53.78 172 ASP A N 1
ATOM 1356 C CA . ASP A 1 172 ? 38.068 -19.200 -48.837 1.00 53.78 172 ASP A CA 1
ATOM 1357 C C . ASP A 1 172 ? 38.200 -18.072 -49.895 1.00 53.78 172 ASP A C 1
ATOM 1359 O O . ASP A 1 172 ? 37.218 -17.580 -50.455 1.00 53.78 172 ASP A O 1
ATOM 1363 N N . PHE A 1 173 ? 39.434 -17.626 -50.148 1.00 48.53 173 PHE A N 1
ATOM 1364 C CA . PHE A 1 173 ? 39.800 -16.594 -51.118 1.00 48.53 173 PHE A CA 1
ATOM 1365 C C . PHE A 1 173 ? 40.504 -17.219 -52.334 1.00 48.53 173 PHE A C 1
ATOM 1367 O O . PHE A 1 173 ? 41.486 -16.680 -52.841 1.00 48.53 173 PHE A O 1
ATOM 1374 N N . ASP A 1 174 ? 39.980 -18.340 -52.844 1.00 46.75 174 ASP A N 1
ATOM 1375 C CA . ASP A 1 174 ? 40.323 -18.824 -54.187 1.00 46.75 174 ASP A CA 1
ATOM 1376 C C . ASP A 1 174 ? 39.666 -17.912 -55.232 1.00 46.75 174 ASP A C 1
ATOM 1378 O O . ASP A 1 174 ? 38.561 -18.103 -55.742 1.00 46.75 174 ASP A O 1
ATOM 1382 N N . MET A 1 175 ? 40.405 -16.840 -55.488 1.00 48.53 175 MET A N 1
ATOM 1383 C CA . MET A 1 175 ? 40.270 -15.868 -56.554 1.00 48.53 175 MET A CA 1
ATOM 1384 C C . MET A 1 175 ? 40.519 -16.535 -57.918 1.00 48.53 175 MET A C 1
ATOM 1386 O O . MET A 1 175 ? 41.544 -16.307 -58.549 1.00 48.53 175 MET A O 1
ATOM 1390 N N . GLU A 1 176 ? 39.574 -17.336 -58.408 1.00 46.84 176 GLU A N 1
ATOM 1391 C CA . GLU A 1 176 ? 39.536 -17.754 -59.815 1.00 46.84 176 GLU A CA 1
ATOM 1392 C C . GLU A 1 176 ? 38.086 -17.723 -60.318 1.00 46.84 176 GLU A C 1
ATOM 1394 O O . GLU A 1 176 ? 37.293 -18.632 -60.091 1.00 46.84 176 GLU A O 1
ATOM 1399 N N . GLY A 1 177 ? 37.708 -16.611 -60.954 1.00 44.03 177 GLY A N 1
ATOM 1400 C CA . GLY A 1 177 ? 36.357 -16.438 -61.501 1.00 44.03 177 GLY A CA 1
ATOM 1401 C C . GLY A 1 177 ? 35.912 -14.998 -61.761 1.00 44.03 177 GLY A C 1
ATOM 1402 O O . GLY A 1 177 ? 34.744 -14.775 -62.062 1.00 44.03 177 GLY A O 1
ATOM 1403 N N . LEU A 1 178 ? 36.809 -14.010 -61.657 1.00 48.06 178 LEU A N 1
ATOM 1404 C CA . LEU A 1 178 ? 36.548 -12.647 -62.125 1.00 48.06 178 LEU A CA 1
ATOM 1405 C C . LEU A 1 178 ? 36.961 -12.508 -63.601 1.00 48.06 178 LEU A C 1
ATOM 1407 O O . LEU A 1 178 ? 37.890 -11.774 -63.922 1.00 48.06 178 LEU A O 1
ATOM 1411 N N . GLU A 1 179 ? 36.267 -13.201 -64.501 1.00 38.94 179 GLU A N 1
ATOM 1412 C CA . GLU A 1 179 ? 36.226 -12.812 -65.914 1.00 38.94 179 GLU A CA 1
ATOM 1413 C C . GLU A 1 179 ? 34.790 -12.966 -66.423 1.00 38.94 179 GLU A C 1
ATOM 1415 O O . GLU A 1 179 ? 34.148 -13.998 -66.245 1.00 38.94 179 GLU A O 1
ATOM 1420 N N . GLY A 1 180 ? 34.250 -11.851 -66.911 1.00 43.75 180 GLY A N 1
ATOM 1421 C CA . GLY A 1 180 ? 32.823 -11.632 -67.086 1.00 43.75 180 GLY A CA 1
ATOM 1422 C C . GLY A 1 180 ? 32.180 -12.360 -68.262 1.00 43.75 180 GLY A C 1
ATOM 1423 O O . GLY A 1 180 ? 32.829 -12.689 -69.246 1.00 43.75 180 GLY A O 1
ATOM 1424 N N . SER A 1 181 ? 30.868 -12.541 -68.128 1.00 32.38 181 SER A N 1
ATOM 1425 C CA . SER A 1 181 ? 29.823 -12.732 -69.148 1.00 32.38 181 SER A CA 1
ATOM 1426 C C . SER A 1 181 ? 28.659 -13.337 -68.363 1.00 32.38 181 SER A C 1
ATOM 1428 O O . SER A 1 181 ? 28.783 -14.431 -67.829 1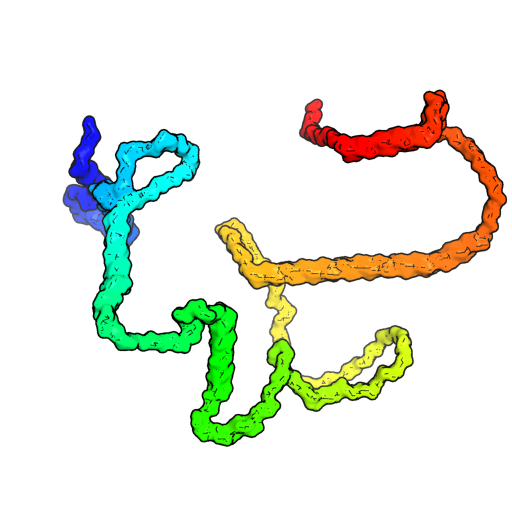.00 32.38 181 SER A O 1
ATOM 1430 N N . ASP A 1 182 ? 27.681 -12.550 -67.940 1.00 39.78 182 ASP A N 1
ATOM 1431 C CA . ASP A 1 182 ? 26.421 -12.344 -68.662 1.00 39.78 182 ASP A CA 1
ATOM 1432 C C . ASP A 1 182 ? 25.786 -13.634 -69.216 1.00 39.78 182 ASP A C 1
ATOM 1434 O O . ASP A 1 182 ? 26.396 -14.353 -70.010 1.00 39.78 182 ASP A O 1
ATOM 1438 N N . ASP A 1 183 ? 24.530 -13.803 -68.804 1.00 39.00 183 ASP A N 1
ATOM 1439 C CA . ASP A 1 183 ? 23.460 -14.642 -69.348 1.00 39.00 183 ASP A CA 1
ATOM 1440 C C . ASP A 1 183 ? 23.214 -16.073 -68.816 1.00 39.00 183 ASP A C 1
ATOM 1442 O O . ASP A 1 183 ? 24.097 -16.858 -68.474 1.00 39.00 183 ASP A O 1
ATOM 1446 N N . GLU A 1 184 ? 21.917 -16.352 -68.711 1.00 41.66 184 GLU A N 1
ATOM 1447 C CA . GLU A 1 184 ? 21.228 -17.414 -67.998 1.00 41.66 184 GLU A CA 1
ATOM 1448 C C . GLU A 1 184 ? 21.480 -18.854 -68.480 1.00 41.66 184 GLU A C 1
ATOM 1450 O O . GLU A 1 184 ? 21.616 -19.149 -69.666 1.00 41.66 184 GLU A O 1
ATOM 1455 N N . SER A 1 185 ? 21.350 -19.808 -67.550 1.00 36.28 185 SER A N 1
ATOM 1456 C CA . SER A 1 185 ? 20.240 -20.787 -67.520 1.00 36.28 185 SER A CA 1
ATOM 1457 C C . SER A 1 185 ? 20.626 -22.127 -66.878 1.00 36.28 185 SER A C 1
ATOM 1459 O O . SER A 1 185 ? 21.662 -22.740 -67.132 1.00 36.28 185 SER A O 1
ATOM 1461 N N . ASP A 1 186 ? 19.713 -22.568 -66.016 1.00 45.25 186 ASP A N 1
ATOM 1462 C CA . ASP A 1 186 ? 19.528 -23.898 -65.444 1.00 45.25 186 ASP A CA 1
ATOM 1463 C C . ASP A 1 186 ? 19.945 -25.060 -66.362 1.00 45.25 186 ASP A C 1
ATOM 1465 O O . ASP A 1 186 ? 19.319 -25.226 -67.403 1.00 45.25 186 ASP A O 1
ATOM 1469 N N . ARG A 1 187 ? 20.898 -25.912 -65.926 1.00 40.00 187 ARG A N 1
ATOM 1470 C CA . ARG A 1 187 ? 20.820 -27.394 -65.998 1.00 40.00 187 ARG A CA 1
ATOM 1471 C C . ARG A 1 187 ? 21.736 -28.061 -64.970 1.00 40.00 187 ARG A C 1
ATOM 1473 O O . ARG A 1 187 ? 22.957 -28.072 -65.094 1.00 40.00 187 ARG A O 1
ATOM 1480 N N . GLY A 1 188 ? 21.122 -28.706 -63.980 1.00 43.19 188 GLY A N 1
ATOM 1481 C CA . GLY A 1 188 ? 21.818 -29.480 -62.957 1.00 43.19 188 GLY A CA 1
ATOM 1482 C C . GLY A 1 188 ? 22.574 -30.717 -63.459 1.00 43.19 188 GLY A C 1
ATOM 1483 O O . GLY A 1 188 ? 22.137 -31.427 -64.367 1.00 43.19 188 GLY A O 1
ATOM 1484 N N . VAL A 1 189 ? 23.652 -31.063 -62.749 1.00 38.16 189 VAL A N 1
ATOM 1485 C CA . VAL A 1 189 ? 24.232 -32.411 -62.767 1.00 38.16 189 VAL A CA 1
ATOM 1486 C C . VAL A 1 189 ? 24.247 -32.986 -61.356 1.00 38.16 189 VAL A C 1
ATOM 1488 O O . VAL A 1 189 ? 24.682 -32.396 -60.373 1.00 38.16 189 VAL A O 1
ATOM 1491 N N . LYS A 1 190 ? 23.655 -34.170 -61.293 1.00 40.47 190 LYS A N 1
ATOM 1492 C CA . LYS A 1 190 ? 23.267 -34.934 -60.121 1.00 40.47 190 LYS A CA 1
ATOM 1493 C C . LYS A 1 190 ? 24.471 -35.658 -59.509 1.00 40.47 190 LYS A C 1
ATOM 1495 O O . LYS A 1 190 ? 25.160 -36.374 -60.219 1.00 40.47 190 LYS A O 1
ATOM 1500 N N . ARG A 1 191 ? 24.526 -35.604 -58.172 1.00 43.31 191 ARG A N 1
ATOM 1501 C CA . ARG A 1 191 ? 24.684 -36.722 -57.212 1.00 43.31 191 ARG A CA 1
ATOM 1502 C C . ARG A 1 191 ? 25.908 -37.636 -57.363 1.00 43.31 191 ARG A C 1
ATOM 1504 O O . ARG A 1 191 ? 26.048 -38.312 -58.370 1.00 43.31 191 ARG A O 1
ATOM 1511 N N . ARG A 1 192 ? 26.532 -37.942 -56.217 1.00 33.59 192 ARG A N 1
ATOM 1512 C CA . ARG A 1 192 ? 26.542 -39.316 -55.675 1.00 33.59 192 ARG A CA 1
ATOM 1513 C C . ARG A 1 192 ? 26.777 -39.336 -54.160 1.00 33.59 192 ARG A C 1
ATOM 1515 O O . ARG A 1 192 ? 27.734 -38.774 -53.653 1.00 33.59 192 ARG A O 1
ATOM 1522 N N . ARG A 1 193 ? 25.830 -39.983 -53.478 1.00 45.41 193 ARG A N 1
ATOM 1523 C CA . ARG A 1 193 ? 25.777 -40.297 -52.046 1.00 45.41 193 ARG A CA 1
ATOM 1524 C C . ARG A 1 193 ? 26.533 -41.593 -51.740 1.00 45.41 193 ARG A C 1
ATOM 1526 O O . ARG A 1 193 ? 26.498 -42.501 -52.567 1.00 45.41 193 ARG A O 1
ATOM 1533 N N . SER A 1 194 ? 26.996 -41.720 -50.499 1.00 34.06 194 SER A N 1
ATOM 1534 C CA . SER A 1 194 ? 26.885 -42.915 -49.632 1.00 34.06 194 SER A CA 1
ATOM 1535 C C . SER A 1 194 ? 27.419 -42.538 -48.243 1.00 34.06 194 SER A C 1
ATOM 1537 O O . SER A 1 194 ? 28.412 -41.829 -48.198 1.00 34.06 194 SER A O 1
ATOM 1539 N N . SER A 1 195 ? 26.945 -42.983 -47.082 1.00 36.72 195 SER A N 1
ATOM 1540 C CA . SER A 1 195 ? 25.803 -43.777 -46.606 1.00 36.72 195 SER A CA 1
ATOM 1541 C C . SER A 1 195 ? 26.069 -43.996 -45.100 1.00 36.72 195 SER A C 1
ATOM 1543 O O . SER A 1 195 ? 27.233 -44.147 -44.738 1.00 36.72 195 SER A O 1
ATOM 1545 N N . ALA A 1 196 ? 24.998 -44.148 -44.308 1.00 35.12 196 ALA A N 1
ATOM 1546 C CA . ALA A 1 196 ? 24.909 -44.522 -42.880 1.00 35.12 196 ALA A CA 1
ATOM 1547 C C . ALA A 1 196 ? 25.114 -43.377 -41.865 1.00 35.12 196 ALA A C 1
ATOM 1549 O O . ALA A 1 196 ? 26.155 -42.740 -41.869 1.00 35.12 196 ALA A O 1
ATOM 1550 N N . GLY A 1 197 ? 24.194 -43.067 -40.947 1.00 32.75 197 GLY A N 1
ATOM 1551 C CA . GLY A 1 197 ? 22.902 -43.646 -40.561 1.00 32.75 197 GLY A CA 1
ATOM 1552 C C . GLY A 1 197 ? 22.413 -42.939 -39.277 1.00 32.75 197 GLY A C 1
ATOM 1553 O O . GLY A 1 197 ? 23.259 -42.469 -38.525 1.00 32.75 197 GLY A O 1
ATOM 1554 N N . SER A 1 198 ? 21.087 -42.931 -39.063 1.00 36.00 198 SER A N 1
ATOM 1555 C CA . SER A 1 198 ? 20.286 -42.202 -38.045 1.00 36.00 198 SER A CA 1
ATOM 1556 C C . SER A 1 198 ? 20.084 -40.707 -38.362 1.00 36.00 198 SER A C 1
ATOM 1558 O O . SER A 1 198 ? 21.025 -40.024 -38.730 1.00 36.00 198 SER A O 1
ATOM 1560 N N . GLU A 1 199 ? 18.891 -40.118 -38.380 1.00 37.06 199 GLU A N 1
ATOM 1561 C CA . GLU A 1 199 ? 17.555 -40.500 -37.928 1.00 37.06 199 GLU A CA 1
ATOM 1562 C C . GLU A 1 199 ? 16.507 -40.257 -39.039 1.00 37.06 199 GLU A C 1
ATOM 1564 O O . GLU A 1 199 ? 16.536 -39.239 -39.730 1.00 37.06 199 GLU A O 1
ATOM 1569 N N . GLU A 1 200 ? 15.591 -41.212 -39.210 1.00 39.47 200 GLU A N 1
ATOM 1570 C CA . GLU A 1 200 ? 14.311 -41.027 -39.903 1.00 39.47 200 GLU A CA 1
ATOM 1571 C C . GLU A 1 200 ? 13.260 -40.541 -38.890 1.00 39.47 200 GLU A C 1
ATOM 1573 O O . GLU A 1 200 ? 13.345 -40.887 -37.712 1.00 39.47 200 GLU A O 1
ATOM 1578 N N . ASP A 1 201 ? 12.271 -39.809 -39.409 1.00 41.59 201 ASP A N 1
ATOM 1579 C CA . ASP A 1 201 ? 10.978 -39.448 -38.808 1.00 41.59 201 ASP A CA 1
ATOM 1580 C C . ASP A 1 201 ? 10.963 -38.454 -37.634 1.00 41.59 201 ASP A C 1
ATOM 1582 O O . ASP A 1 201 ? 11.180 -38.830 -36.491 1.00 41.59 201 ASP A O 1
ATOM 1586 N N . ASP A 1 202 ? 10.620 -37.185 -37.925 1.00 39.69 202 ASP A N 1
ATOM 1587 C CA . ASP A 1 202 ? 9.490 -36.461 -37.286 1.00 39.69 202 ASP A CA 1
ATOM 1588 C C . ASP A 1 202 ? 9.363 -34.997 -37.801 1.00 39.69 202 ASP A C 1
ATOM 1590 O O . ASP A 1 202 ? 9.411 -34.029 -37.042 1.00 39.69 202 ASP A O 1
ATOM 1594 N N . GLU A 1 203 ? 9.191 -34.789 -39.114 1.00 40.84 203 GLU A N 1
ATOM 1595 C CA . GLU A 1 203 ? 8.887 -33.455 -39.690 1.00 40.84 203 GLU A CA 1
ATOM 1596 C C . GLU A 1 203 ? 7.415 -33.291 -40.121 1.00 40.84 203 GLU A C 1
ATOM 1598 O O . GLU A 1 203 ? 7.115 -32.529 -41.033 1.00 40.84 203 GLU A O 1
ATOM 1603 N N . ASP A 1 204 ? 6.475 -33.948 -39.428 1.00 44.53 204 ASP A N 1
ATOM 1604 C CA . ASP A 1 204 ? 5.028 -33.811 -39.698 1.00 44.53 204 ASP A CA 1
ATOM 1605 C C . ASP A 1 204 ? 4.150 -33.550 -38.451 1.00 44.53 204 ASP A C 1
ATOM 1607 O O . ASP A 1 204 ? 2.929 -33.715 -38.486 1.00 44.53 204 ASP A O 1
ATOM 1611 N N . GLN A 1 205 ? 4.715 -33.065 -37.336 1.00 43.06 205 GLN A N 1
ATOM 1612 C CA . GLN A 1 205 ? 3.917 -32.665 -36.162 1.00 43.06 205 GLN A CA 1
ATOM 1613 C C . GLN A 1 205 ? 4.411 -31.386 -35.476 1.00 43.06 205 GLN A C 1
ATOM 1615 O O . GLN A 1 205 ? 5.084 -31.446 -34.455 1.00 43.06 205 GLN A O 1
ATOM 1620 N N . ALA A 1 206 ? 3.996 -30.213 -35.974 1.00 40.38 206 ALA A N 1
ATOM 1621 C CA . ALA A 1 206 ? 3.771 -29.025 -35.126 1.00 40.38 206 ALA A CA 1
ATOM 1622 C C . ALA A 1 206 ? 2.971 -27.902 -35.828 1.00 40.38 206 ALA A C 1
ATOM 1624 O O . ALA A 1 206 ? 3.230 -26.719 -35.624 1.00 40.38 206 ALA A O 1
ATOM 1625 N N . MET A 1 207 ? 1.957 -28.240 -36.630 1.00 41.44 207 MET A N 1
ATOM 1626 C CA . MET A 1 207 ? 0.861 -27.313 -36.963 1.00 41.44 207 MET A CA 1
ATOM 1627 C C . MET A 1 207 ? -0.331 -27.611 -36.046 1.00 41.44 207 MET A C 1
ATOM 1629 O O . MET A 1 207 ? -1.408 -27.992 -36.485 1.00 41.44 207 MET A O 1
ATOM 1633 N N . SER A 1 208 ? -0.109 -27.498 -34.738 1.00 42.72 208 SER A N 1
ATOM 1634 C CA . SER A 1 208 ? -1.154 -27.581 -33.716 1.00 42.72 208 SER A CA 1
ATOM 1635 C C . SER A 1 208 ? -0.684 -26.862 -32.456 1.00 42.72 208 SER A C 1
ATOM 1637 O O . SER A 1 208 ? -0.433 -27.473 -31.424 1.00 42.72 208 SER A O 1
ATOM 1639 N N . ASP A 1 209 ? -0.564 -25.544 -32.550 1.00 40.16 209 ASP A N 1
ATOM 1640 C CA . ASP A 1 209 ? -0.823 -24.694 -31.388 1.00 40.16 209 ASP A CA 1
ATOM 1641 C C . ASP A 1 209 ? -1.609 -23.460 -31.837 1.00 40.16 209 ASP A C 1
ATOM 1643 O O . ASP A 1 209 ? -1.277 -22.303 -31.588 1.00 40.16 209 ASP A O 1
ATOM 1647 N N . THR A 1 210 ? -2.690 -23.728 -32.576 1.00 45.72 210 THR A N 1
ATOM 1648 C CA . THR A 1 210 ? -3.891 -22.931 -32.351 1.00 45.72 210 THR A CA 1
ATOM 1649 C C . THR A 1 210 ? -4.350 -23.361 -30.967 1.00 45.72 210 THR A C 1
ATOM 1651 O O . THR A 1 210 ? -5.085 -24.339 -30.861 1.00 45.72 210 THR A O 1
ATOM 1654 N N . GLU A 1 211 ? -3.861 -22.700 -29.910 1.00 42.91 211 GLU A N 1
ATOM 1655 C CA . GLU A 1 211 ? -4.569 -22.728 -28.636 1.00 42.91 211 GLU A CA 1
ATOM 1656 C C . GLU A 1 211 ? -5.985 -22.263 -28.972 1.00 42.91 211 GLU A C 1
ATOM 1658 O O . GLU A 1 211 ? -6.246 -21.074 -29.192 1.00 42.91 211 GLU A O 1
ATOM 1663 N N . GLU A 1 212 ? -6.883 -23.240 -29.100 1.00 44.50 212 GLU A N 1
ATOM 1664 C CA . GLU A 1 212 ? -8.307 -23.058 -28.955 1.00 44.50 212 GLU A CA 1
ATOM 1665 C C . GLU A 1 212 ? -8.473 -22.157 -27.743 1.00 44.50 212 GLU A C 1
ATOM 1667 O O . GLU A 1 212 ? -8.176 -22.526 -26.602 1.00 44.50 212 GLU A O 1
ATOM 1672 N N . GLN A 1 213 ? -8.879 -20.922 -28.018 1.00 47.00 213 GLN A N 1
ATOM 1673 C CA . GLN A 1 213 ? -9.390 -20.031 -27.005 1.00 47.00 213 GLN A CA 1
ATOM 1674 C C . GLN A 1 213 ? -10.638 -20.715 -26.462 1.00 47.00 213 GLN A C 1
ATOM 1676 O O . GLN A 1 213 ? -11.734 -20.544 -26.983 1.00 47.00 213 GLN A O 1
ATOM 1681 N N . ASP A 1 214 ? -10.428 -21.537 -25.440 1.00 46.66 214 ASP A N 1
ATOM 1682 C CA . ASP A 1 214 ? -11.444 -22.007 -24.522 1.00 46.66 214 ASP A CA 1
ATOM 1683 C C . ASP A 1 214 ? -12.240 -20.752 -24.112 1.00 46.66 214 ASP A C 1
ATOM 1685 O O . ASP A 1 214 ? -11.680 -19.869 -23.443 1.00 46.66 214 ASP A O 1
ATOM 1689 N N . PRO A 1 215 ? -13.489 -20.582 -24.591 1.00 57.22 215 PRO A N 1
ATOM 1690 C CA . PRO A 1 215 ? -14.209 -19.310 -24.508 1.00 57.22 215 PRO A CA 1
ATOM 1691 C C . PRO A 1 215 ? -14.548 -18.906 -23.063 1.00 57.22 215 PRO A C 1
ATOM 1693 O O . PRO A 1 215 ? -15.035 -17.800 -22.831 1.00 57.22 215 PRO A O 1
ATOM 1696 N N . ASP A 1 216 ? -14.233 -19.765 -22.090 1.00 52.34 216 ASP A N 1
ATOM 1697 C CA . ASP A 1 216 ? -14.522 -19.601 -20.668 1.00 52.34 216 ASP A CA 1
ATOM 1698 C C . ASP A 1 216 ? -13.321 -19.167 -19.802 1.00 52.34 216 ASP A C 1
ATOM 1700 O O . ASP A 1 216 ? -13.409 -19.171 -18.569 1.00 52.34 216 ASP A O 1
ATOM 1704 N N . LYS A 1 217 ? -12.193 -18.733 -20.391 1.00 53.16 217 LYS A N 1
ATOM 1705 C CA . LYS A 1 217 ? -11.067 -18.164 -19.618 1.00 53.16 217 LYS A CA 1
ATOM 1706 C C . LYS A 1 217 ? -10.786 -16.706 -19.991 1.00 53.16 217 LYS A C 1
ATOM 1708 O O . LYS A 1 217 ? -10.726 -16.364 -21.169 1.00 53.16 217 LYS A O 1
ATOM 1713 N N . PRO A 1 218 ? -10.572 -15.813 -19.002 1.00 58.34 218 PRO A N 1
ATOM 1714 C CA . PRO A 1 218 ? -10.277 -14.415 -19.286 1.00 58.34 218 PRO A CA 1
ATOM 1715 C C . PRO A 1 218 ? -8.984 -14.309 -20.100 1.00 58.34 218 PRO A C 1
ATOM 1717 O O . PRO A 1 218 ? -7.958 -14.872 -19.710 1.00 58.34 218 PRO A O 1
ATOM 1720 N N . ALA A 1 219 ? -9.048 -13.570 -21.213 1.00 64.50 219 ALA A N 1
ATOM 1721 C CA . ALA A 1 219 ? -7.943 -13.381 -22.144 1.00 64.50 219 ALA A CA 1
ATOM 1722 C C . ALA A 1 219 ? -6.660 -12.980 -21.399 1.00 64.50 219 ALA A C 1
ATOM 1724 O O . ALA A 1 219 ? -6.553 -11.887 -20.830 1.00 64.50 219 ALA A O 1
ATOM 1725 N N . ARG A 1 220 ? -5.676 -13.886 -21.386 1.00 76.12 220 ARG A N 1
ATOM 1726 C CA . ARG A 1 220 ? -4.343 -13.580 -20.870 1.00 76.12 220 ARG A CA 1
ATOM 1727 C C . ARG A 1 220 ? -3.719 -12.518 -21.767 1.00 76.12 220 ARG A C 1
ATOM 1729 O O . ARG A 1 220 ? -3.898 -12.516 -22.983 1.00 76.12 220 ARG A O 1
ATOM 1736 N N . LYS A 1 221 ? -2.979 -11.589 -21.163 1.00 81.94 221 LYS A N 1
ATOM 1737 C CA . LYS A 1 221 ? -2.170 -10.647 -21.940 1.00 81.94 221 LYS A CA 1
ATOM 1738 C C . LYS A 1 221 ? -1.076 -11.450 -22.646 1.00 81.94 221 LYS A C 1
ATOM 1740 O O . LYS A 1 221 ? -0.352 -12.172 -21.964 1.00 81.94 221 LYS A O 1
ATOM 1745 N N . LYS A 1 222 ? -0.969 -11.305 -23.970 1.00 84.44 222 LYS A N 1
ATOM 1746 C CA . LYS A 1 222 ? 0.085 -11.937 -24.776 1.00 84.44 222 LYS A CA 1
ATOM 1747 C C . LYS A 1 222 ? 1.466 -11.592 -24.221 1.00 84.44 222 LYS A C 1
ATOM 1749 O O . LYS A 1 222 ? 1.693 -10.455 -23.789 1.00 84.44 222 LYS A O 1
ATOM 1754 N N . SER A 1 223 ? 2.384 -12.554 -24.226 1.00 91.62 223 SER A N 1
ATOM 1755 C CA . SER A 1 223 ? 3.759 -12.308 -23.785 1.00 91.62 223 SER A CA 1
ATOM 1756 C C . SER A 1 223 ? 4.494 -11.394 -24.777 1.00 91.62 223 SER A C 1
ATOM 1758 O O . SER A 1 223 ? 4.161 -11.327 -25.961 1.00 91.62 223 SER A O 1
ATOM 1760 N N . LYS A 1 224 ? 5.541 -10.682 -24.329 1.00 92.19 224 LYS A N 1
ATOM 1761 C CA . LYS A 1 224 ? 6.360 -9.848 -25.234 1.00 92.19 224 LYS A CA 1
ATOM 1762 C C . LYS A 1 224 ? 6.954 -10.679 -26.380 1.00 92.19 224 LYS A C 1
ATOM 1764 O O . LYS A 1 224 ? 7.103 -10.161 -27.480 1.00 92.19 224 LYS A O 1
ATOM 1769 N N . ALA A 1 225 ? 7.265 -11.955 -26.137 1.00 92.00 225 ALA A N 1
ATOM 1770 C CA . ALA A 1 225 ? 7.786 -12.863 -27.153 1.00 92.00 225 ALA A CA 1
ATOM 1771 C C . ALA A 1 225 ? 6.751 -13.149 -28.254 1.00 92.00 225 ALA A C 1
ATOM 1773 O O . ALA A 1 225 ? 7.087 -13.042 -29.431 1.00 92.00 225 ALA A O 1
ATOM 1774 N N . GLU A 1 226 ? 5.498 -13.435 -27.893 1.00 91.56 226 GLU A N 1
ATOM 1775 C CA . GLU A 1 226 ? 4.399 -13.615 -28.857 1.00 91.56 226 GLU A CA 1
ATOM 1776 C C . GLU A 1 226 ? 4.158 -12.345 -29.673 1.00 91.56 226 GLU A C 1
ATOM 1778 O O . GLU A 1 226 ? 4.098 -12.394 -30.899 1.00 91.56 226 GLU A O 1
ATOM 1783 N N . VAL A 1 227 ? 4.118 -11.187 -29.006 1.00 95.12 227 VAL A N 1
ATOM 1784 C CA . VAL A 1 227 ? 3.938 -9.896 -29.683 1.00 95.12 227 VAL A CA 1
ATOM 1785 C C . VAL A 1 227 ? 5.071 -9.640 -30.679 1.00 95.12 227 VAL A C 1
ATOM 1787 O O . VAL A 1 227 ? 4.811 -9.251 -31.815 1.00 95.12 227 VAL A O 1
ATOM 1790 N N . MET A 1 228 ? 6.326 -9.891 -30.297 1.00 93.88 228 MET A N 1
ATOM 1791 C CA . MET A 1 228 ? 7.461 -9.701 -31.205 1.00 93.88 228 MET A CA 1
ATOM 1792 C C . MET A 1 228 ? 7.434 -10.685 -32.381 1.00 93.88 228 MET A C 1
ATOM 1794 O O . MET A 1 228 ? 7.731 -10.277 -33.502 1.00 93.88 228 MET A O 1
ATOM 1798 N N . LYS A 1 229 ? 7.028 -11.946 -32.172 1.00 95.31 229 LYS A N 1
ATOM 1799 C CA . LYS A 1 229 ? 6.847 -12.924 -33.260 1.00 95.31 229 LYS A CA 1
ATOM 1800 C C . LYS A 1 229 ? 5.774 -12.470 -34.253 1.00 95.31 229 LYS A C 1
ATOM 1802 O O . LYS A 1 229 ? 6.026 -12.478 -35.456 1.00 95.31 229 LYS A O 1
ATOM 1807 N N . GLU A 1 230 ? 4.624 -12.003 -33.765 1.00 93.81 230 GLU A N 1
ATOM 1808 C CA . GLU A 1 230 ? 3.545 -11.472 -34.612 1.00 93.81 230 GLU A CA 1
ATOM 1809 C C . GLU A 1 230 ? 3.990 -10.239 -35.406 1.00 93.81 230 GLU A C 1
ATOM 1811 O O . GLU A 1 230 ? 3.693 -10.123 -36.596 1.00 93.81 230 GLU A O 1
ATOM 1816 N N . VAL A 1 231 ? 4.723 -9.322 -34.769 1.00 96.44 231 VAL A N 1
ATOM 1817 C CA . VAL A 1 231 ? 5.242 -8.115 -35.428 1.00 96.44 231 VAL A CA 1
ATOM 1818 C C . VAL A 1 231 ? 6.248 -8.474 -36.519 1.00 96.44 231 VAL A C 1
ATOM 1820 O O . VAL A 1 231 ? 6.170 -7.919 -37.615 1.00 96.44 231 VAL A O 1
ATOM 1823 N N . ILE A 1 232 ? 7.165 -9.410 -36.259 1.00 95.06 232 ILE A N 1
ATOM 1824 C CA . ILE A 1 232 ? 8.145 -9.863 -37.255 1.00 95.06 232 ILE A CA 1
ATOM 1825 C C . ILE A 1 232 ? 7.436 -10.545 -38.428 1.00 95.06 232 ILE A C 1
ATOM 1827 O O . ILE A 1 232 ? 7.745 -10.230 -39.576 1.00 95.06 232 ILE A O 1
ATOM 1831 N N . ALA A 1 233 ? 6.467 -11.426 -38.162 1.00 96.69 233 ALA A N 1
ATOM 1832 C CA . ALA A 1 233 ? 5.708 -12.111 -39.206 1.00 96.69 233 ALA A CA 1
ATOM 1833 C C . ALA A 1 233 ? 4.960 -11.114 -40.104 1.00 96.69 233 ALA A C 1
ATOM 1835 O O . ALA A 1 233 ? 5.129 -11.134 -41.321 1.00 96.69 233 ALA A O 1
ATOM 1836 N N . LYS A 1 234 ? 4.225 -10.165 -39.510 1.00 96.69 234 LYS A N 1
ATOM 1837 C CA . LYS A 1 234 ? 3.523 -9.108 -40.259 1.00 96.69 234 LYS A CA 1
ATOM 1838 C C . LYS A 1 234 ? 4.484 -8.220 -41.046 1.00 96.69 234 LYS A C 1
ATOM 1840 O O . LYS A 1 234 ? 4.229 -7.904 -42.202 1.00 96.69 234 LYS A O 1
ATOM 1845 N N . SER A 1 235 ? 5.614 -7.847 -40.448 1.00 96.12 235 SER A N 1
ATOM 1846 C CA . SER A 1 235 ? 6.615 -7.010 -41.121 1.00 96.12 235 SER A CA 1
ATOM 1847 C C . SER A 1 235 ? 7.225 -7.716 -42.334 1.00 96.12 235 SER A C 1
ATOM 1849 O O . SER A 1 235 ? 7.445 -7.077 -43.363 1.00 96.12 235 SER A O 1
ATOM 1851 N N . LYS A 1 236 ? 7.471 -9.030 -42.232 1.00 96.81 236 LYS A N 1
ATOM 1852 C CA . LYS A 1 236 ? 7.955 -9.854 -43.347 1.00 96.81 236 LYS A CA 1
ATOM 1853 C C . LYS A 1 236 ? 6.902 -9.998 -44.445 1.00 96.81 236 LYS A C 1
ATOM 1855 O O . LYS A 1 236 ? 7.242 -9.771 -45.600 1.00 96.81 236 LYS A O 1
ATOM 1860 N N . MET A 1 237 ? 5.646 -10.272 -44.086 1.00 96.19 237 MET A N 1
ATOM 1861 C CA . MET A 1 237 ? 4.535 -10.347 -45.044 1.00 96.19 237 MET A CA 1
ATOM 1862 C C . MET A 1 237 ? 4.390 -9.049 -45.839 1.00 96.19 237 MET A C 1
ATOM 1864 O O . MET A 1 237 ? 4.447 -9.073 -47.060 1.00 96.19 237 MET A O 1
ATOM 1868 N N . HIS A 1 238 ? 4.342 -7.895 -45.169 1.00 96.38 238 HIS A N 1
ATOM 1869 C CA . HIS A 1 238 ? 4.227 -6.613 -45.868 1.00 96.38 238 HIS A CA 1
ATOM 1870 C C . HIS A 1 238 ? 5.474 -6.242 -46.677 1.00 96.38 238 HIS A C 1
ATOM 1872 O O . HIS A 1 238 ? 5.378 -5.494 -47.647 1.00 96.38 238 HIS A O 1
ATOM 1878 N N . LYS A 1 239 ? 6.667 -6.707 -46.281 1.00 97.81 239 LYS A N 1
ATOM 1879 C CA . LYS A 1 239 ? 7.872 -6.537 -47.105 1.00 97.81 239 LYS A CA 1
ATOM 1880 C C . LYS A 1 239 ? 7.754 -7.344 -48.396 1.00 97.81 239 LYS A C 1
ATOM 1882 O O . LYS A 1 239 ? 8.040 -6.790 -49.450 1.00 97.81 239 LYS A O 1
ATOM 1887 N N . TYR A 1 240 ? 7.310 -8.593 -48.296 1.00 97.19 240 TYR A N 1
ATOM 1888 C CA . TYR A 1 240 ? 7.092 -9.467 -49.442 1.00 97.19 240 TYR A CA 1
ATOM 1889 C C . TYR A 1 240 ? 5.999 -8.925 -50.369 1.00 97.19 240 TYR A C 1
ATOM 1891 O O . TYR A 1 240 ? 6.226 -8.812 -51.563 1.00 97.19 240 TYR A O 1
ATOM 1899 N N . GLU A 1 241 ? 4.867 -8.468 -49.827 1.00 96.19 241 GLU A N 1
ATOM 1900 C CA . GLU A 1 241 ? 3.801 -7.828 -50.615 1.00 96.19 241 GLU A CA 1
ATOM 1901 C C . GLU A 1 241 ? 4.313 -6.615 -51.402 1.00 96.19 241 GLU A C 1
ATOM 1903 O O . GLU A 1 241 ? 3.996 -6.467 -52.575 1.00 96.19 241 GLU A O 1
ATOM 1908 N N . ARG A 1 242 ? 5.148 -5.762 -50.789 1.00 96.44 242 ARG A N 1
ATOM 1909 C CA . ARG A 1 242 ? 5.753 -4.619 -51.496 1.00 96.44 242 ARG A CA 1
ATOM 1910 C C . ARG A 1 242 ? 6.733 -5.041 -52.585 1.00 96.44 242 ARG A C 1
ATOM 1912 O O . ARG A 1 242 ? 6.834 -4.342 -53.584 1.00 96.44 242 ARG A O 1
ATOM 1919 N N . GLN A 1 243 ? 7.488 -6.114 -52.363 1.00 96.94 243 GLN A N 1
ATOM 1920 C CA . GLN A 1 243 ? 8.400 -6.650 -53.374 1.00 96.94 243 GLN A CA 1
ATOM 1921 C C . GLN A 1 243 ? 7.610 -7.215 -54.547 1.00 96.94 243 GLN A C 1
ATOM 1923 O O . GLN A 1 243 ? 7.865 -6.808 -55.668 1.00 96.94 243 GLN A O 1
ATOM 1928 N N . LYS A 1 244 ? 6.577 -8.012 -54.269 1.00 97.19 244 LYS A N 1
ATOM 1929 C CA . LYS A 1 244 ? 5.692 -8.563 -55.290 1.00 97.19 244 LYS A CA 1
ATOM 1930 C C . LYS A 1 244 ? 5.010 -7.477 -56.124 1.00 97.19 244 LYS A C 1
ATOM 1932 O O . LYS A 1 244 ? 5.038 -7.550 -57.335 1.00 97.19 244 LYS A O 1
ATOM 1937 N N . VAL A 1 245 ? 4.456 -6.438 -55.492 1.00 96.50 245 VAL A N 1
ATOM 1938 C CA . VAL A 1 245 ? 3.852 -5.311 -56.233 1.00 96.50 245 VAL A CA 1
ATOM 1939 C C . VAL A 1 245 ? 4.879 -4.619 -57.129 1.00 96.50 245 VAL A C 1
ATOM 1941 O O . VAL A 1 245 ? 4.541 -4.175 -58.217 1.00 96.50 245 VAL A O 1
ATOM 1944 N N . LYS A 1 246 ? 6.134 -4.516 -56.677 1.00 97.12 246 LYS A N 1
ATOM 1945 C CA . LYS A 1 246 ? 7.200 -3.940 -57.493 1.00 97.12 246 LYS A CA 1
ATOM 1946 C C . LYS A 1 246 ? 7.556 -4.848 -58.678 1.00 97.12 246 LYS A C 1
ATOM 1948 O O . LYS A 1 246 ? 7.742 -4.325 -59.764 1.00 97.12 246 LYS A O 1
ATOM 1953 N N . GLU A 1 247 ? 7.644 -6.157 -58.458 1.00 96.88 247 GLU A N 1
ATOM 1954 C CA . GLU A 1 247 ? 7.865 -7.155 -59.514 1.00 96.88 247 GLU A CA 1
ATOM 1955 C C . GLU A 1 247 ? 6.722 -7.111 -60.539 1.00 96.88 247 GLU A C 1
ATOM 1957 O O . GLU A 1 247 ? 6.991 -6.901 -61.712 1.00 96.88 247 GLU A O 1
ATOM 1962 N N . ASP A 1 248 ? 5.461 -7.137 -60.093 1.00 96.19 248 ASP A N 1
ATOM 1963 C CA . ASP A 1 248 ? 4.283 -7.020 -60.966 1.00 96.19 248 ASP A CA 1
ATOM 1964 C C . ASP A 1 248 ? 4.300 -5.700 -61.788 1.00 96.19 248 ASP A C 1
ATOM 1966 O O . ASP A 1 248 ? 3.912 -5.675 -62.957 1.00 96.19 248 ASP A O 1
ATOM 1970 N N . ASP A 1 249 ? 4.748 -4.586 -61.188 1.00 95.94 249 ASP A N 1
ATOM 1971 C CA . ASP A 1 249 ? 4.909 -3.296 -61.876 1.00 95.94 249 ASP A CA 1
ATOM 1972 C C . ASP A 1 249 ? 6.056 -3.314 -62.904 1.00 95.94 249 ASP A C 1
ATOM 1974 O O . ASP A 1 249 ? 5.952 -2.660 -63.944 1.00 95.94 249 ASP A O 1
ATOM 1978 N N . ASP A 1 250 ? 7.171 -3.976 -62.587 1.00 95.81 250 ASP A N 1
ATOM 1979 C CA . ASP A 1 250 ? 8.341 -4.084 -63.461 1.00 95.81 250 ASP A CA 1
ATOM 1980 C C . ASP A 1 250 ? 8.032 -5.020 -64.649 1.00 95.81 250 ASP A C 1
ATOM 1982 O O . ASP A 1 250 ? 8.275 -4.629 -65.790 1.00 95.81 250 ASP A O 1
ATOM 1986 N N . ASP A 1 251 ? 7.346 -6.143 -64.419 1.00 95.88 251 ASP A N 1
ATOM 1987 C CA . ASP A 1 251 ? 6.847 -7.043 -65.469 1.00 95.88 251 ASP A CA 1
ATOM 1988 C C . ASP A 1 251 ? 5.910 -6.299 -66.439 1.00 95.88 251 ASP A C 1
ATOM 1990 O O . ASP A 1 251 ? 6.069 -6.363 -67.660 1.00 95.88 251 ASP A O 1
ATOM 1994 N N . LEU A 1 252 ? 4.967 -5.502 -65.914 1.00 95.62 252 LEU A N 1
ATOM 1995 C CA . LEU A 1 252 ? 4.069 -4.695 -66.747 1.00 95.62 252 LEU A CA 1
ATOM 1996 C C . LEU A 1 252 ? 4.828 -3.635 -67.564 1.00 95.62 252 LEU A C 1
ATOM 1998 O O . LEU A 1 252 ? 4.436 -3.324 -68.691 1.00 95.62 252 LEU A O 1
ATOM 2002 N N . ARG A 1 253 ? 5.901 -3.048 -67.014 1.00 94.69 253 ARG A N 1
ATOM 2003 C CA . ARG A 1 253 ? 6.752 -2.106 -67.762 1.00 94.69 253 ARG A CA 1
ATOM 2004 C C . ARG A 1 253 ? 7.435 -2.805 -68.927 1.00 94.69 253 ARG A C 1
ATOM 2006 O O . ARG A 1 253 ? 7.408 -2.267 -70.031 1.00 94.69 253 ARG A O 1
ATOM 2013 N N . GLU A 1 254 ? 7.992 -3.988 -68.697 1.00 94.75 254 GLU A N 1
ATOM 2014 C CA . GLU A 1 254 ? 8.645 -4.773 -69.743 1.00 94.75 254 GLU A CA 1
ATOM 2015 C C . GLU A 1 254 ? 7.660 -5.174 -70.849 1.00 94.75 254 GLU A C 1
ATOM 2017 O O . GLU A 1 254 ? 7.970 -5.008 -72.031 1.00 94.75 254 GLU A O 1
ATOM 2022 N N . GLU A 1 255 ? 6.445 -5.608 -70.496 1.00 93.69 255 GLU A N 1
ATOM 2023 C CA . GLU A 1 255 ? 5.384 -5.906 -71.469 1.00 93.69 255 GLU A CA 1
ATOM 2024 C C . GLU A 1 255 ? 5.010 -4.677 -72.320 1.00 93.69 255 GLU A C 1
ATOM 2026 O O . GLU A 1 255 ? 4.866 -4.766 -73.545 1.00 93.69 255 GLU A O 1
ATOM 2031 N N . LEU A 1 256 ? 4.874 -3.504 -71.691 1.00 92.94 256 LEU A N 1
ATOM 2032 C CA . LEU A 1 256 ? 4.556 -2.257 -72.393 1.00 92.94 256 LEU A CA 1
ATOM 2033 C C . LEU A 1 256 ? 5.703 -1.789 -73.300 1.00 92.94 256 LEU A C 1
ATOM 2035 O O . LEU A 1 256 ? 5.441 -1.326 -74.415 1.00 92.94 256 LEU A O 1
ATOM 2039 N N . ASP A 1 257 ? 6.954 -1.927 -72.861 1.00 92.94 257 ASP A N 1
ATOM 2040 C CA . ASP A 1 257 ? 8.136 -1.561 -73.647 1.00 92.94 257 ASP A CA 1
ATOM 2041 C C . ASP A 1 257 ? 8.315 -2.480 -74.866 1.00 92.94 257 ASP A C 1
ATOM 2043 O O . ASP A 1 257 ? 8.648 -2.002 -75.958 1.00 92.94 257 ASP A O 1
ATOM 2047 N N . GLN A 1 258 ? 8.010 -3.775 -74.730 1.00 91.00 258 GLN A N 1
ATOM 2048 C CA . GLN A 1 258 ? 7.966 -4.713 -75.858 1.00 91.00 258 GLN A CA 1
ATOM 2049 C C . GLN A 1 258 ? 6.893 -4.302 -76.885 1.00 91.00 258 GLN A C 1
ATOM 2051 O O . GLN A 1 258 ? 7.173 -4.229 -78.086 1.00 91.00 258 GLN A O 1
ATOM 2056 N N . GLY A 1 259 ? 5.687 -3.946 -76.426 1.00 88.88 259 GLY A N 1
ATOM 2057 C CA . GLY A 1 259 ? 4.591 -3.483 -77.290 1.00 88.88 259 GLY A CA 1
ATOM 2058 C C . GLY A 1 259 ? 4.811 -2.099 -77.923 1.00 88.88 259 GLY A C 1
ATOM 2059 O O . GLY A 1 259 ? 4.212 -1.770 -78.955 1.00 88.88 259 GLY A O 1
ATOM 2060 N N . LEU A 1 260 ? 5.695 -1.271 -77.357 1.00 89.62 260 LEU A N 1
ATOM 2061 C CA . LEU A 1 260 ? 5.966 0.079 -77.853 1.00 89.62 260 LEU A CA 1
ATOM 2062 C C . LEU A 1 260 ? 6.618 0.069 -79.242 1.00 89.62 260 LEU A C 1
ATOM 2064 O O . LEU A 1 260 ? 6.298 0.918 -80.079 1.00 89.62 260 LEU A O 1
ATOM 2068 N N . GLN A 1 261 ? 7.510 -0.887 -79.516 1.00 85.50 261 GLN A N 1
ATOM 2069 C CA . GLN A 1 261 ? 8.176 -0.995 -80.820 1.00 85.50 261 GLN A CA 1
ATOM 2070 C C . GLN A 1 261 ? 7.182 -1.335 -81.940 1.00 85.50 261 GLN A C 1
ATOM 2072 O O . GLN A 1 261 ? 7.253 -0.765 -83.037 1.00 85.50 261 GLN A O 1
ATOM 2077 N N . GLU A 1 262 ? 6.214 -2.207 -81.651 1.00 88.25 262 GLU A N 1
ATOM 2078 C CA . GLU A 1 262 ? 5.125 -2.549 -82.567 1.00 88.25 262 GLU A CA 1
ATOM 2079 C C . GLU A 1 262 ? 4.208 -1.338 -82.807 1.00 88.25 262 GLU A C 1
ATOM 2081 O O . GLU A 1 262 ? 3.936 -0.978 -83.957 1.00 88.25 262 GLU A O 1
ATOM 2086 N N . MET A 1 263 ? 3.817 -0.627 -81.742 1.00 85.69 263 MET A N 1
ATOM 2087 C CA . MET A 1 263 ? 2.971 0.567 -81.843 1.00 85.69 263 MET A CA 1
ATOM 2088 C C . MET A 1 263 ? 3.646 1.701 -82.627 1.00 85.69 263 MET A C 1
ATOM 2090 O O . MET A 1 263 ? 3.016 2.322 -83.487 1.00 85.69 263 MET A O 1
ATOM 2094 N N . LEU A 1 264 ? 4.942 1.944 -82.406 1.00 85.19 264 LEU A N 1
ATOM 2095 C CA . LEU A 1 264 ? 5.717 2.931 -83.165 1.00 85.19 264 LEU A CA 1
ATOM 2096 C C . LEU A 1 264 ? 5.827 2.566 -84.650 1.00 85.19 264 LEU A C 1
ATOM 2098 O O . LEU A 1 264 ? 5.794 3.459 -85.503 1.00 85.19 264 LEU A O 1
ATOM 2102 N N . SER A 1 265 ? 5.939 1.275 -84.963 1.00 84.94 265 SER A N 1
ATOM 2103 C CA . SER A 1 265 ? 5.975 0.779 -86.342 1.00 84.94 265 SER A CA 1
ATOM 2104 C C . SER A 1 265 ? 4.629 0.983 -87.042 1.00 84.94 265 SER A C 1
ATOM 2106 O O . SER A 1 265 ? 4.590 1.483 -88.169 1.00 84.94 265 SER A O 1
ATOM 2108 N N . LEU A 1 266 ? 3.521 0.701 -86.349 1.00 84.06 266 LEU A N 1
ATOM 2109 C CA . LEU A 1 266 ? 2.167 0.946 -86.848 1.00 84.06 266 LEU A CA 1
ATOM 2110 C C . LEU A 1 266 ? 1.887 2.449 -87.033 1.00 84.06 266 LEU A C 1
ATOM 2112 O O . LEU A 1 266 ? 1.345 2.856 -88.060 1.00 84.06 266 LEU A O 1
ATOM 2116 N N . LEU A 1 267 ? 2.312 3.292 -86.085 1.00 81.12 267 LEU A N 1
ATOM 2117 C CA . LEU A 1 267 ? 2.098 4.742 -86.120 1.00 81.12 267 LEU A CA 1
ATOM 2118 C C . LEU A 1 267 ? 2.900 5.436 -87.232 1.00 81.12 267 LEU A C 1
ATOM 2120 O O . LEU A 1 267 ? 2.368 6.319 -87.902 1.00 81.12 267 LEU A O 1
ATOM 2124 N N . ARG A 1 268 ? 4.156 5.032 -87.483 1.00 77.06 268 ARG A N 1
ATOM 2125 C CA . ARG A 1 268 ? 4.960 5.577 -88.600 1.00 77.06 268 ARG A CA 1
ATOM 2126 C C . ARG A 1 268 ? 4.413 5.191 -89.978 1.00 77.06 268 ARG A C 1
ATOM 2128 O O . ARG A 1 268 ? 4.710 5.882 -90.951 1.00 77.06 268 ARG A O 1
ATOM 2135 N N . GLY A 1 269 ? 3.611 4.128 -90.061 1.00 67.56 269 GLY A N 1
ATOM 2136 C CA . GLY A 1 269 ? 2.893 3.729 -91.274 1.00 67.56 269 GLY A CA 1
ATOM 2137 C C . GLY A 1 269 ? 1.668 4.596 -91.593 1.00 67.56 269 GLY A C 1
ATOM 2138 O O . GLY A 1 269 ? 1.187 4.582 -92.728 1.00 67.56 269 GLY A O 1
ATOM 2139 N N . VAL A 1 270 ? 1.176 5.389 -90.635 1.00 66.81 270 VAL A N 1
ATOM 2140 C CA . VAL A 1 270 ? 0.019 6.273 -90.823 1.00 66.81 270 VAL A CA 1
ATOM 2141 C C . VAL A 1 270 ? 0.506 7.680 -91.162 1.00 66.81 270 VAL A C 1
ATOM 2143 O O . VAL A 1 270 ? 1.017 8.419 -90.322 1.00 66.81 270 VAL A O 1
ATOM 2146 N N . LYS A 1 271 ? 0.335 8.080 -92.426 1.00 62.31 271 LYS A N 1
ATOM 2147 C CA . LYS A 1 271 ? 0.604 9.454 -92.869 1.00 62.31 271 LYS A CA 1
ATOM 2148 C C . LYS A 1 271 ? -0.305 10.407 -92.072 1.00 62.31 271 LYS A C 1
ATOM 2150 O O . LYS A 1 271 ? -1.511 10.152 -92.030 1.00 62.31 271 LYS A O 1
ATOM 2155 N N . PRO A 1 272 ? 0.218 11.485 -91.451 1.00 63.50 272 PRO A N 1
ATOM 2156 C CA . PRO A 1 272 ? -0.625 12.406 -90.700 1.00 63.50 272 PRO A CA 1
ATOM 2157 C C . PRO A 1 272 ? -1.715 12.947 -91.635 1.00 63.50 272 PRO A C 1
ATOM 2159 O O . PRO A 1 272 ? -1.385 13.372 -92.751 1.00 63.50 272 PRO A O 1
ATOM 2162 N N . PRO A 1 273 ? -3.001 12.917 -91.236 1.0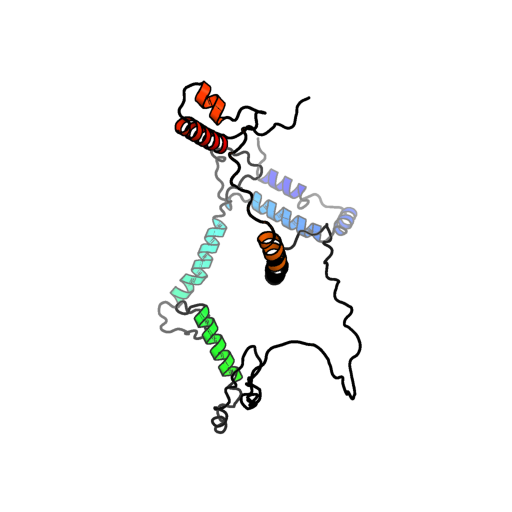0 62.56 273 PRO A N 1
ATOM 2163 C CA . PRO A 1 273 ? -4.040 13.512 -92.057 1.00 62.56 273 PRO A CA 1
ATOM 2164 C C . PRO A 1 273 ? -3.718 15.003 -92.244 1.00 62.56 273 PRO A C 1
ATOM 2166 O O . PRO A 1 273 ? -3.213 15.643 -91.311 1.00 62.56 273 PRO A O 1
ATOM 2169 N N . PRO A 1 274 ? -3.970 15.582 -93.434 1.00 57.41 274 PRO A N 1
ATOM 2170 C CA . PRO A 1 274 ? -3.860 17.025 -93.605 1.00 57.41 274 PRO A CA 1
ATOM 2171 C C . PRO A 1 274 ? -4.744 17.688 -92.546 1.00 57.41 274 PRO A C 1
ATOM 2173 O O . PRO A 1 274 ? -5.859 17.219 -92.321 1.00 57.41 274 PRO A O 1
ATOM 2176 N N . LYS A 1 275 ? -4.225 18.721 -91.861 1.00 59.22 275 LYS A N 1
ATOM 2177 C CA . LYS A 1 275 ? -4.935 19.458 -90.802 1.00 59.22 275 LYS A CA 1
ATOM 2178 C C . LYS A 1 275 ? -6.369 19.744 -91.250 1.00 59.22 275 LYS A C 1
ATOM 2180 O O . LYS A 1 275 ? -6.599 20.653 -92.040 1.00 59.22 275 LYS A O 1
ATOM 2185 N N . ALA A 1 276 ? -7.310 18.959 -90.738 1.00 51.84 276 ALA A N 1
ATOM 2186 C CA . ALA A 1 276 ? -8.721 19.227 -90.892 1.00 51.84 276 ALA A CA 1
ATOM 2187 C C . ALA A 1 276 ? -9.076 20.307 -89.871 1.00 51.84 276 ALA A C 1
ATOM 2189 O O . ALA A 1 276 ? -8.898 20.130 -88.662 1.00 51.84 276 ALA A O 1
ATOM 2190 N N . GLU A 1 277 ? -9.521 21.454 -90.371 1.00 55.03 277 GLU A N 1
ATOM 2191 C CA . GLU A 1 277 ? -10.196 22.468 -89.573 1.00 55.03 277 GLU A CA 1
ATOM 2192 C C . GLU A 1 277 ? -11.359 21.802 -88.832 1.00 55.03 277 GLU A C 1
ATOM 2194 O O . GLU A 1 277 ? -12.129 21.037 -89.412 1.00 55.03 277 GLU A O 1
ATOM 2199 N N . LYS A 1 278 ? -11.433 22.026 -87.518 1.00 51.31 278 LYS A N 1
ATOM 2200 C CA . LYS A 1 278 ? -12.384 21.356 -86.625 1.00 51.31 278 LYS A CA 1
ATOM 2201 C C . LYS A 1 278 ? -13.824 21.601 -87.107 1.00 51.31 278 LYS A C 1
ATOM 2203 O O . LYS A 1 278 ? -14.254 22.756 -87.066 1.00 51.31 278 LYS A O 1
ATOM 2208 N N . PRO A 1 279 ? -14.612 20.572 -87.469 1.00 44.66 279 PRO A N 1
ATOM 2209 C CA . PRO A 1 279 ? -16.045 20.750 -87.607 1.00 44.66 279 PRO A CA 1
ATOM 2210 C C . PRO A 1 279 ? -16.663 20.839 -86.207 1.00 44.66 279 PRO A C 1
ATOM 2212 O O . PRO A 1 279 ? -16.528 19.946 -85.370 1.00 44.66 279 PRO A O 1
ATOM 2215 N N . SER A 1 280 ? -17.309 21.974 -85.957 1.00 51.56 280 SER A N 1
ATOM 2216 C CA . SER A 1 280 ? -18.214 22.229 -84.839 1.00 51.56 280 SER A CA 1
ATOM 2217 C C . SER A 1 280 ? -19.242 21.100 -84.711 1.00 51.56 280 SER A C 1
ATOM 2219 O O . SER A 1 280 ? -20.122 20.974 -85.557 1.00 51.56 280 SER A O 1
ATOM 2221 N N . MET A 1 281 ? -19.160 20.312 -83.638 1.00 41.41 281 MET A N 1
ATOM 2222 C CA . MET A 1 281 ? -20.222 19.385 -83.244 1.00 41.41 281 MET A CA 1
ATOM 2223 C C . MET A 1 281 ? -21.223 20.133 -82.356 1.00 41.41 281 MET A C 1
ATOM 2225 O O . MET A 1 281 ? -20.945 20.441 -81.196 1.00 41.41 281 MET A O 1
ATOM 2229 N N . GLU A 1 282 ? -22.386 20.446 -82.923 1.00 47.12 282 GLU A N 1
ATOM 2230 C CA . GLU A 1 282 ? -23.593 20.834 -82.197 1.00 47.12 282 GLU A CA 1
ATOM 2231 C C . GLU A 1 282 ? -24.292 19.581 -81.660 1.00 47.12 282 GLU A C 1
ATOM 2233 O O . GLU A 1 282 ? -24.954 18.872 -82.409 1.00 47.12 282 GLU A O 1
ATOM 2238 N N . ALA A 1 283 ? -24.159 19.320 -80.358 1.00 47.47 283 ALA A N 1
ATOM 2239 C CA . ALA A 1 283 ? -25.155 18.618 -79.542 1.00 47.47 283 ALA A CA 1
ATOM 2240 C C . ALA A 1 283 ? -24.763 18.745 -78.060 1.00 47.47 283 ALA A C 1
ATOM 2242 O O . ALA A 1 283 ? -23.815 18.116 -77.603 1.00 47.47 283 ALA A O 1
ATOM 2243 N N . GLY A 1 284 ? -25.501 19.577 -77.317 1.00 53.31 284 GLY A N 1
ATOM 2244 C CA . GLY A 1 284 ? -25.251 19.891 -75.906 1.00 53.31 284 GLY A CA 1
ATOM 2245 C C . GLY A 1 284 ? -24.424 21.166 -75.750 1.00 53.31 284 GLY A C 1
ATOM 2246 O O . GLY A 1 284 ? -23.229 21.180 -76.016 1.00 53.31 284 GLY A O 1
ATOM 2247 N N . MET A 1 285 ? -25.069 22.269 -75.364 1.00 58.06 285 MET A N 1
ATOM 2248 C CA . MET A 1 285 ? -24.414 23.568 -75.174 1.00 58.06 285 MET A CA 1
ATOM 2249 C C . MET A 1 285 ? -23.210 23.439 -74.233 1.00 58.06 285 MET A C 1
ATOM 2251 O O . MET A 1 285 ? -23.378 23.188 -73.041 1.00 58.06 285 MET A O 1
ATOM 2255 N N . ASN A 1 286 ? -22.002 23.655 -74.763 1.00 59.91 286 ASN A N 1
ATOM 2256 C CA . ASN A 1 286 ? -20.803 23.782 -73.942 1.00 59.91 286 ASN A CA 1
ATOM 2257 C C . ASN A 1 286 ? -21.015 24.916 -72.920 1.00 59.91 286 ASN A C 1
ATOM 2259 O O . ASN A 1 286 ? -21.478 25.996 -73.307 1.00 59.91 286 ASN A O 1
ATOM 2263 N N . PRO A 1 287 ? -20.669 24.714 -71.637 1.00 61.09 287 PRO A N 1
ATOM 2264 C CA . PRO A 1 287 ? -20.896 25.701 -70.578 1.00 61.09 287 PRO A CA 1
ATOM 2265 C C . PRO A 1 287 ? -20.204 27.045 -70.866 1.00 61.09 287 PRO A C 1
ATOM 2267 O O . PRO A 1 287 ? -20.748 28.097 -70.537 1.00 61.09 287 PRO A O 1
ATOM 2270 N N . GLU A 1 288 ? -19.079 27.027 -71.589 1.00 58.94 288 GLU A N 1
ATOM 2271 C CA . GLU A 1 288 ? -18.398 28.229 -72.096 1.00 58.94 288 GLU A CA 1
ATOM 2272 C C . GLU A 1 288 ? -19.267 29.050 -73.068 1.00 58.94 288 GLU A C 1
ATOM 2274 O O . GLU A 1 288 ? -19.262 30.279 -73.029 1.00 58.94 288 GLU A O 1
ATOM 2279 N N . ARG A 1 289 ? -20.062 28.392 -73.925 1.00 62.47 289 ARG A N 1
ATOM 2280 C CA . ARG A 1 289 ? -20.927 29.061 -74.912 1.00 62.47 289 ARG A CA 1
ATOM 2281 C C . ARG A 1 289 ? -22.177 29.654 -74.260 1.00 62.47 289 ARG A C 1
ATOM 2283 O O . ARG A 1 289 ? -22.640 30.709 -74.685 1.00 62.47 289 ARG A O 1
ATOM 2290 N N . LEU A 1 290 ? -22.695 29.019 -73.204 1.00 65.38 290 LEU A N 1
ATOM 2291 C CA . LEU A 1 290 ? -23.799 29.555 -72.400 1.00 65.38 290 LEU A CA 1
ATOM 2292 C C . LEU A 1 290 ? -23.365 30.805 -71.613 1.00 65.38 290 LEU A C 1
ATOM 2294 O O . LEU A 1 290 ? -24.120 31.771 -71.533 1.00 65.38 290 LEU A O 1
ATOM 2298 N N . ALA A 1 291 ? -22.137 30.812 -71.084 1.00 64.94 291 ALA A N 1
ATOM 2299 C CA . ALA A 1 291 ? -21.583 31.956 -70.362 1.00 64.94 291 ALA A CA 1
ATOM 2300 C C . ALA A 1 291 ? -21.285 33.155 -71.283 1.00 64.94 291 ALA A C 1
ATOM 2302 O O . ALA A 1 291 ? -21.570 34.294 -70.908 1.00 64.94 291 ALA A O 1
ATOM 2303 N N . MET A 1 292 ? -20.824 32.903 -72.516 1.00 63.25 292 MET A N 1
ATOM 2304 C CA . MET A 1 292 ? -20.700 33.952 -73.538 1.00 63.25 292 MET A CA 1
ATOM 2305 C C . MET A 1 292 ? -22.059 34.517 -73.977 1.00 63.25 292 MET A C 1
ATOM 2307 O O . MET A 1 292 ? -22.171 35.719 -74.205 1.00 63.25 292 MET A O 1
ATOM 2311 N N . LEU A 1 293 ? -23.112 33.691 -74.049 1.00 64.38 293 LEU A N 1
ATOM 2312 C CA . LEU A 1 293 ? -24.472 34.152 -74.370 1.00 64.38 293 LEU A CA 1
ATOM 2313 C C . LEU A 1 293 ? -25.065 35.047 -73.264 1.00 64.38 293 LEU A C 1
ATOM 2315 O O . LEU A 1 293 ? -25.900 35.904 -73.536 1.00 64.38 293 LEU A O 1
ATOM 2319 N N . GLN A 1 294 ? -24.605 34.874 -72.022 1.00 67.44 294 GLN A N 1
ATOM 2320 C CA . GLN A 1 294 ? -24.931 35.727 -70.875 1.00 67.44 294 GLN A CA 1
ATOM 2321 C C . GLN A 1 294 ? -24.027 36.973 -70.770 1.00 67.44 294 GLN A C 1
ATOM 2323 O O . GLN A 1 294 ? -24.122 37.715 -69.794 1.00 67.44 294 GLN A O 1
ATOM 2328 N N . GLY A 1 295 ? -23.163 37.217 -71.766 1.00 67.62 295 GLY A N 1
ATOM 2329 C CA . GLY A 1 295 ? -22.332 38.418 -71.878 1.00 67.62 295 GLY A CA 1
ATOM 2330 C C . GLY A 1 295 ? -21.059 38.424 -71.026 1.00 67.62 295 GLY A C 1
ATOM 2331 O O . GLY A 1 295 ? -20.416 39.466 -70.932 1.00 67.62 295 GLY A O 1
ATOM 2332 N N . LYS A 1 296 ? -20.681 37.297 -70.407 1.00 71.75 296 LYS A N 1
ATOM 2333 C CA . LYS A 1 296 ? -19.446 37.185 -69.612 1.00 71.75 296 LYS A CA 1
ATOM 2334 C C . LYS A 1 296 ? -18.276 36.745 -70.487 1.00 71.75 296 LYS A C 1
ATOM 2336 O O . LYS A 1 296 ? -18.447 35.927 -71.395 1.00 71.75 296 LYS A O 1
ATOM 2341 N N . SER A 1 297 ? -17.081 37.265 -70.209 1.00 78.25 297 SER A N 1
ATOM 2342 C CA . SER A 1 297 ? -15.878 36.812 -70.911 1.00 78.25 297 SER A CA 1
ATOM 2343 C C . SER A 1 297 ? -15.549 35.361 -70.533 1.00 78.25 297 SER A C 1
ATOM 2345 O O . SER A 1 297 ? -15.886 34.890 -69.444 1.00 78.25 297 SER A O 1
ATOM 2347 N N . ARG A 1 298 ? -14.893 34.627 -71.441 1.00 73.62 298 ARG A N 1
ATOM 2348 C CA . ARG A 1 298 ? -14.549 33.209 -71.236 1.00 73.62 298 ARG A CA 1
ATOM 2349 C C . ARG A 1 298 ? -13.751 32.986 -69.950 1.00 73.62 298 ARG A C 1
ATOM 2351 O O . ARG A 1 298 ? -14.065 32.092 -69.175 1.00 73.62 298 ARG A O 1
ATOM 2358 N N . GLU A 1 299 ? -12.763 33.843 -69.715 1.00 76.19 299 GLU A N 1
ATOM 2359 C CA . GLU A 1 299 ? -11.885 33.753 -68.548 1.00 76.19 299 GLU A CA 1
ATOM 2360 C C . GLU A 1 299 ? -12.642 33.963 -67.233 1.00 76.19 299 GLU A C 1
ATOM 2362 O O . GLU A 1 299 ? -12.345 33.322 -66.228 1.00 76.19 299 GLU A O 1
ATOM 2367 N N . GLU A 1 300 ? -13.636 34.853 -67.218 1.00 80.69 300 GLU A N 1
ATOM 2368 C CA . GLU A 1 300 ? -14.473 35.073 -66.037 1.00 80.69 300 GLU A CA 1
ATOM 2369 C C . GLU A 1 300 ? -15.373 33.870 -65.761 1.00 80.69 300 GLU A C 1
ATOM 2371 O O . GLU A 1 300 ? -15.536 33.493 -64.603 1.00 80.69 300 GLU A O 1
ATOM 2376 N N . ALA A 1 301 ? -15.908 33.232 -66.805 1.00 77.88 301 ALA A N 1
ATOM 2377 C CA . ALA A 1 301 ? -16.726 32.032 -66.671 1.00 77.88 301 ALA A CA 1
ATOM 2378 C C . ALA A 1 301 ? -15.929 30.840 -66.112 1.00 77.88 301 ALA A C 1
ATOM 2380 O O . ALA A 1 301 ? -16.414 30.143 -65.220 1.00 77.88 301 ALA A O 1
ATOM 2381 N N . GLU A 1 302 ? -14.698 30.642 -66.592 1.00 79.56 302 GLU A N 1
ATOM 2382 C CA . GLU A 1 302 ? -13.777 29.612 -66.091 1.00 79.56 302 GLU A CA 1
ATOM 2383 C C . GLU A 1 302 ? -13.391 29.876 -64.625 1.00 79.56 302 GLU A C 1
ATOM 2385 O O . GLU A 1 302 ? -13.503 28.987 -63.780 1.00 79.56 302 GLU A O 1
ATOM 2390 N N . ARG A 1 303 ? -13.060 31.127 -64.270 1.00 85.75 303 ARG A N 1
ATOM 2391 C CA . ARG A 1 303 ? -12.766 31.504 -62.873 1.00 85.75 303 ARG A CA 1
ATOM 2392 C C . ARG A 1 303 ? -13.964 31.293 -61.948 1.00 85.75 303 ARG A C 1
ATOM 2394 O O . ARG A 1 303 ? -13.803 30.832 -60.819 1.00 85.75 303 ARG A O 1
ATOM 2401 N N . GLU A 1 304 ? -15.171 31.626 -62.400 1.00 86.00 304 GLU A N 1
ATOM 2402 C CA . GLU A 1 304 ? -16.397 31.439 -61.617 1.00 86.00 304 GLU A CA 1
ATOM 2403 C C . GLU A 1 304 ? -16.713 29.947 -61.410 1.00 86.00 304 GLU A C 1
ATOM 2405 O O . GLU A 1 304 ? -17.214 29.558 -60.351 1.00 86.00 304 GLU A O 1
ATOM 2410 N N . TYR A 1 305 ? -16.393 29.103 -62.395 1.00 84.25 305 TYR A N 1
ATOM 2411 C CA . TYR A 1 305 ? -16.509 27.650 -62.294 1.00 84.25 305 TYR A CA 1
ATOM 2412 C C . TYR A 1 305 ? -15.528 27.070 -61.265 1.00 84.25 305 TYR A C 1
ATOM 2414 O O . TYR A 1 305 ? -15.949 26.332 -60.370 1.00 84.25 305 TYR A O 1
ATOM 2422 N N . ASP A 1 306 ? -14.258 27.474 -61.312 1.00 88.44 306 ASP A N 1
ATOM 2423 C CA . ASP A 1 306 ? -13.228 27.004 -60.377 1.00 88.44 306 ASP A CA 1
ATOM 2424 C C . ASP A 1 306 ? -13.529 27.405 -58.927 1.00 88.44 306 ASP A C 1
ATOM 2426 O O . ASP A 1 306 ? -13.391 26.601 -57.998 1.00 88.44 306 ASP A O 1
ATOM 2430 N N . VAL A 1 307 ? -14.005 28.636 -58.715 1.00 89.69 307 VAL A N 1
ATOM 2431 C CA . VAL A 1 307 ? -14.433 29.102 -57.388 1.00 89.69 307 VAL A CA 1
ATOM 2432 C C . VAL A 1 307 ? -15.609 28.271 -56.874 1.00 89.69 307 VAL A C 1
ATOM 2434 O O . VAL A 1 307 ? -15.593 27.863 -55.710 1.00 89.69 307 VAL A O 1
ATOM 2437 N N . ARG A 1 308 ? -16.600 27.962 -57.722 1.00 86.56 308 ARG A N 1
ATOM 2438 C CA . ARG A 1 308 ? -17.737 27.109 -57.339 1.00 86.56 308 ARG A CA 1
ATOM 2439 C C . ARG A 1 308 ? -17.310 25.685 -57.014 1.00 86.56 308 ARG A C 1
ATOM 2441 O O . ARG A 1 308 ? -17.800 25.123 -56.037 1.00 86.56 308 ARG A O 1
ATOM 2448 N N . LEU A 1 309 ? -16.383 25.116 -57.779 1.00 88.00 309 LEU A N 1
ATOM 2449 C CA . LEU A 1 309 ? -15.854 23.780 -57.521 1.00 88.00 309 LEU A CA 1
ATOM 2450 C C . LEU A 1 309 ? -15.137 23.728 -56.165 1.00 88.00 309 LEU A C 1
ATOM 2452 O O . LEU A 1 309 ? -15.379 22.829 -55.357 1.00 88.00 309 LEU A O 1
ATOM 2456 N N . ARG A 1 310 ? -14.316 24.743 -55.871 1.00 88.38 310 ARG A N 1
ATOM 2457 C CA . ARG A 1 310 ? -13.614 24.864 -54.588 1.00 88.38 310 ARG A CA 1
ATOM 2458 C C . ARG A 1 310 ? -14.571 25.103 -53.420 1.00 88.38 310 ARG A C 1
ATOM 2460 O O . ARG A 1 310 ? -14.358 24.547 -52.345 1.00 88.38 310 ARG A O 1
ATOM 2467 N N . GLN A 1 311 ? -15.634 25.881 -53.622 1.00 87.12 311 GLN A N 1
ATOM 2468 C CA . GLN A 1 311 ? -16.697 26.055 -52.629 1.00 87.12 311 GLN A CA 1
ATOM 2469 C C . GLN A 1 311 ? -17.439 24.740 -52.369 1.00 87.12 311 GLN A C 1
ATOM 2471 O O . GLN A 1 311 ? -17.582 24.366 -51.212 1.00 87.12 311 GLN A O 1
ATOM 2476 N N . MET A 1 312 ? -17.813 23.982 -53.406 1.00 85.94 312 MET A N 1
ATOM 2477 C CA . MET A 1 312 ? -18.453 22.669 -53.244 1.00 85.94 312 MET A CA 1
ATOM 2478 C C . MET A 1 312 ? -17.576 21.647 -52.513 1.00 85.94 312 MET A C 1
ATOM 2480 O O . MET A 1 312 ? -18.110 20.775 -51.834 1.00 85.94 312 MET A O 1
ATOM 2484 N N . ALA A 1 313 ? -16.251 21.729 -52.660 1.00 85.31 313 ALA A N 1
ATOM 2485 C CA . ALA A 1 313 ? -15.320 20.871 -51.932 1.00 85.31 313 ALA A CA 1
ATOM 2486 C C . ALA A 1 313 ? -15.221 21.233 -50.437 1.00 85.31 313 ALA A C 1
ATOM 2488 O O . ALA A 1 313 ? -14.987 20.356 -49.609 1.00 85.31 313 ALA A O 1
ATOM 2489 N N . MET A 1 314 ? -15.394 22.514 -50.092 1.00 85.31 314 MET A N 1
ATOM 2490 C CA . MET A 1 314 ? -15.358 23.004 -48.707 1.00 85.31 314 MET A CA 1
ATOM 2491 C C . MET A 1 314 ? -16.712 22.893 -47.997 1.00 85.31 314 MET A C 1
ATOM 2493 O O . MET A 1 314 ? -16.757 22.842 -46.766 1.00 85.31 314 MET A O 1
ATOM 2497 N N . ASP A 1 315 ? -17.807 22.868 -48.753 1.00 82.94 315 ASP A N 1
ATOM 2498 C CA . ASP A 1 315 ? -19.154 22.806 -48.204 1.00 82.94 315 ASP A CA 1
ATOM 2499 C C . ASP A 1 315 ? -19.482 21.383 -47.719 1.00 82.94 315 ASP A C 1
ATOM 2501 O O . ASP A 1 315 ? -19.389 20.396 -48.458 1.00 82.94 315 ASP A O 1
ATOM 2505 N N . LYS A 1 316 ? -19.847 21.244 -46.439 1.00 77.75 316 LYS A N 1
ATOM 2506 C CA . LYS A 1 316 ? -20.152 19.934 -45.846 1.00 77.75 316 LYS A CA 1
ATOM 2507 C C . LYS A 1 316 ? -21.523 19.473 -46.326 1.00 77.75 316 LYS A C 1
ATOM 2509 O O . LYS A 1 316 ? -22.548 19.905 -45.806 1.00 77.75 316 LYS A O 1
ATOM 2514 N N . ARG A 1 317 ? -21.543 18.551 -47.290 1.00 78.19 317 ARG A N 1
ATOM 2515 C CA . ARG A 1 317 ? -22.781 17.896 -47.735 1.00 78.19 317 ARG A CA 1
ATOM 2516 C C . ARG A 1 317 ? -23.470 17.208 -46.552 1.00 78.19 317 ARG A C 1
ATOM 2518 O O . ARG A 1 317 ? -22.814 16.576 -45.724 1.00 78.19 317 ARG A O 1
ATOM 2525 N N . ALA A 1 318 ? -24.795 17.323 -46.479 1.00 78.44 318 ALA A N 1
ATOM 2526 C CA . ALA A 1 318 ? -25.585 16.631 -45.468 1.00 78.44 318 ALA A CA 1
ATOM 2527 C C . ALA A 1 318 ? -25.422 15.109 -45.622 1.00 78.44 318 ALA A C 1
ATOM 2529 O O . ALA A 1 318 ? -25.531 14.575 -46.726 1.00 78.44 318 ALA A O 1
ATOM 2530 N N . ALA A 1 319 ? -25.163 14.410 -44.516 1.00 75.19 319 ALA A N 1
ATOM 2531 C CA . ALA A 1 319 ? -25.151 12.953 -44.509 1.00 75.19 319 ALA A CA 1
ATOM 2532 C C . ALA A 1 319 ? -26.600 12.438 -44.604 1.00 75.19 319 ALA A C 1
ATOM 2534 O O . ALA A 1 319 ? -27.461 12.936 -43.870 1.00 75.19 319 ALA A O 1
ATOM 2535 N N . PRO A 1 320 ? -26.901 11.464 -45.481 1.00 78.38 320 PRO A N 1
ATOM 2536 C CA . PRO A 1 320 ? -28.246 10.916 -45.585 1.00 78.38 320 PRO A CA 1
ATOM 2537 C C . PRO A 1 320 ? -28.639 10.253 -44.260 1.00 78.38 320 PRO A C 1
ATOM 2539 O O . PRO A 1 320 ? -27.925 9.393 -43.744 1.00 78.38 320 PRO A O 1
ATOM 2542 N N . THR A 1 321 ? -29.784 10.641 -43.698 1.00 74.00 321 THR A N 1
ATOM 2543 C CA . THR A 1 321 ? -30.375 9.924 -42.568 1.00 74.00 321 THR A CA 1
ATOM 2544 C C . THR A 1 321 ? -31.065 8.676 -43.111 1.00 74.00 321 THR A C 1
ATOM 2546 O O . THR A 1 321 ? -31.915 8.745 -43.999 1.00 74.00 321 THR A O 1
ATOM 2549 N N . THR A 1 322 ? -30.686 7.501 -42.612 1.00 70.81 322 THR A N 1
ATOM 2550 C CA . THR A 1 322 ? -31.218 6.208 -43.064 1.00 70.81 322 THR A CA 1
ATOM 2551 C C . THR A 1 322 ? -32.616 5.951 -42.503 1.00 70.81 322 THR A C 1
ATOM 2553 O O . THR A 1 322 ? -32.839 4.992 -41.770 1.00 70.81 322 THR A O 1
ATOM 2556 N N . ARG A 1 323 ? -33.587 6.815 -42.830 1.00 60.09 323 ARG A N 1
ATOM 2557 C CA . ARG A 1 323 ? -35.005 6.445 -42.802 1.00 60.09 323 ARG A CA 1
ATOM 2558 C C . ARG A 1 323 ? -35.888 7.453 -43.531 1.00 60.09 323 ARG A C 1
ATOM 2560 O O . ARG A 1 323 ? -36.253 8.484 -42.974 1.00 60.09 323 ARG A O 1
ATOM 2567 N N . THR A 1 324 ? -36.342 7.078 -44.716 1.00 63.41 324 THR A N 1
ATOM 2568 C CA . THR A 1 324 ? -37.627 7.536 -45.251 1.00 63.41 324 THR A CA 1
ATOM 2569 C C . THR A 1 324 ? -38.606 6.376 -45.089 1.00 63.41 324 THR A C 1
ATOM 2571 O O . THR A 1 324 ? -38.326 5.275 -45.560 1.00 63.41 324 THR A O 1
ATOM 2574 N N . LYS A 1 325 ? -39.676 6.592 -44.317 1.00 50.75 325 LYS A N 1
ATOM 2575 C CA . LYS A 1 325 ? -40.835 5.691 -44.273 1.00 50.75 325 LYS A CA 1
ATOM 2576 C C . LYS A 1 325 ? -41.656 5.856 -45.542 1.00 50.75 325 LYS A C 1
ATOM 2578 O O . LYS A 1 325 ? -41.692 7.006 -46.029 1.00 50.75 325 LYS A O 1
#

Organism: Aureobasidium melanogenum (NCBI:txid46634)